Protein AF-A0AA88KLS6-F1 (afdb_monomer_lite)

Sequence (240 aa):
MRQLLFVGAFLHELISGLIKQLLPFHVHVHYVLFSTIIYHKLIIATVGYQMGLSWIQLLVHDWSKFTPSEWRGYFKKTKKLLQAQMNFNSKMMTKEQVNNQDDHQEEEYGFLYHQNRNPHHLEYWISVDTSTGKVKPMKMPLKYVTELIVDWVAANLAYPSGNHSSTPSLMKIMGPTSQEQNPSLLNQTRQMKFLETFSDLIHPETKQNIHEEIVRLSRVFRFELEPTFVNFLENEFIVA

Radius of gyration: 19.33 Å; chains: 1; bounding box: 52×42×52 Å

pLDDT: mean 75.47, std 19.4, range [29.06, 97.69]

Structure (mmCIF, N/CA/C/O backbone):
data_AF-A0AA88KLS6-F1
#
_entry.id   AF-A0AA88KLS6-F1
#
loop_
_atom_site.group_PDB
_atom_site.id
_atom_site.type_symbol
_atom_site.label_atom_id
_atom_site.label_alt_id
_atom_site.label_comp_id
_atom_site.label_asym_id
_atom_site.label_entity_id
_atom_site.label_seq_id
_atom_site.pdbx_PDB_ins_code
_atom_site.Cartn_x
_atom_site.Cartn_y
_atom_site.Cartn_z
_atom_site.occupancy
_atom_site.B_iso_or_equiv
_atom_site.auth_seq_id
_atom_site.auth_comp_id
_atom_site.auth_asym_id
_atom_site.auth_atom_id
_atom_site.pdbx_PDB_model_num
ATOM 1 N N . MET A 1 1 ? 9.919 -19.943 -1.755 1.00 43.84 1 MET A N 1
ATOM 2 C CA . MET A 1 1 ? 10.093 -18.485 -1.962 1.00 43.84 1 MET A CA 1
ATOM 3 C C . MET A 1 1 ? 11.474 -18.119 -2.497 1.00 43.84 1 MET A C 1
ATOM 5 O O . MET A 1 1 ? 11.531 -17.704 -3.642 1.00 43.84 1 MET A O 1
ATOM 9 N N . ARG A 1 2 ? 12.580 -18.326 -1.755 1.00 38.22 2 ARG A N 1
ATOM 10 C CA . ARG A 1 2 ? 13.935 -17.914 -2.199 1.00 38.22 2 ARG A CA 1
ATOM 11 C C . ARG A 1 2 ? 14.341 -18.432 -3.592 1.00 38.22 2 ARG A C 1
ATOM 13 O O . ARG A 1 2 ? 14.885 -17.668 -4.373 1.00 38.22 2 ARG A O 1
ATOM 20 N N . GLN A 1 3 ? 14.017 -19.682 -3.930 1.00 36.22 3 GLN A N 1
ATOM 21 C CA . GLN A 1 3 ? 14.365 -20.266 -5.237 1.00 36.22 3 GLN A CA 1
ATOM 22 C C . GLN A 1 3 ? 13.529 -19.714 -6.412 1.00 36.22 3 GLN A C 1
ATOM 24 O O . GLN A 1 3 ? 14.077 -19.482 -7.483 1.00 36.22 3 GLN A O 1
ATOM 29 N N . LEU A 1 4 ? 12.234 -19.431 -6.212 1.00 42.12 4 LEU A N 1
ATOM 30 C CA . LEU A 1 4 ? 11.372 -18.814 -7.237 1.00 42.12 4 LEU A CA 1
ATOM 31 C C . LEU A 1 4 ? 11.756 -17.353 -7.511 1.00 42.12 4 LEU A C 1
ATOM 33 O O . LEU A 1 4 ? 11.785 -16.931 -8.664 1.00 42.12 4 LEU A O 1
ATOM 37 N N . LEU A 1 5 ? 12.105 -16.605 -6.459 1.00 48.94 5 LEU A N 1
ATOM 38 C CA . LEU A 1 5 ? 12.594 -15.228 -6.575 1.00 48.94 5 LEU A CA 1
ATOM 39 C C . LEU A 1 5 ? 13.933 -15.171 -7.331 1.00 48.94 5 LEU A C 1
ATOM 41 O O . LEU A 1 5 ? 14.139 -14.281 -8.149 1.00 48.94 5 LEU A O 1
ATOM 45 N N . PHE A 1 6 ? 14.811 -16.156 -7.113 1.00 46.59 6 PHE A N 1
ATOM 46 C CA . PHE A 1 6 ? 16.116 -16.242 -7.773 1.00 46.59 6 PHE A CA 1
ATOM 47 C C . PHE A 1 6 ? 16.013 -16.566 -9.274 1.00 46.59 6 PHE A C 1
ATOM 49 O O . PHE A 1 6 ? 16.667 -15.923 -10.091 1.00 46.59 6 PHE A O 1
ATOM 56 N N . VAL A 1 7 ? 15.151 -17.515 -9.660 1.00 50.62 7 VAL A N 1
ATOM 57 C CA . VAL A 1 7 ? 14.914 -17.852 -11.079 1.00 50.62 7 VAL A CA 1
ATOM 58 C C . VAL A 1 7 ? 14.248 -16.690 -11.823 1.00 50.62 7 VAL A C 1
ATOM 60 O O . VAL A 1 7 ? 14.631 -16.383 -12.952 1.00 50.62 7 VAL A O 1
ATOM 63 N N . GLY A 1 8 ? 13.296 -16.004 -11.180 1.00 56.16 8 GLY A N 1
ATOM 64 C CA . GLY A 1 8 ? 12.669 -14.800 -11.731 1.00 56.16 8 GLY A CA 1
ATOM 65 C C . GLY A 1 8 ? 13.664 -13.658 -11.946 1.00 56.16 8 GLY A C 1
ATOM 66 O O . GLY A 1 8 ? 13.624 -13.010 -12.989 1.00 56.16 8 GLY A O 1
ATOM 67 N N . ALA A 1 9 ? 14.598 -13.459 -11.010 1.00 53.03 9 ALA A N 1
ATOM 68 C CA . ALA A 1 9 ? 15.676 -12.486 -11.155 1.00 53.03 9 ALA A CA 1
ATOM 69 C C . ALA A 1 9 ? 16.582 -12.832 -12.348 1.00 53.03 9 ALA A C 1
ATOM 71 O O . ALA A 1 9 ? 16.747 -12.016 -13.246 1.00 53.03 9 ALA A O 1
ATOM 72 N N . PHE A 1 10 ? 17.090 -14.061 -12.439 1.00 51.28 10 PHE A N 1
ATOM 73 C CA . PHE A 1 10 ? 17.971 -14.452 -13.544 1.00 51.28 10 PHE A CA 1
ATOM 74 C C . PHE A 1 10 ? 17.314 -14.286 -14.930 1.00 51.28 10 PHE A C 1
ATOM 76 O O . PHE A 1 10 ? 17.908 -13.708 -15.843 1.00 51.28 10 PHE A O 1
ATOM 83 N N . LEU A 1 11 ? 16.057 -14.722 -15.081 1.00 59.94 11 LEU A N 1
ATOM 84 C CA . LEU A 1 11 ? 15.286 -14.528 -16.315 1.00 59.94 11 LEU A CA 1
ATOM 85 C C . LEU A 1 11 ? 15.056 -13.046 -16.620 1.00 59.94 11 LEU A C 1
ATOM 87 O O . LEU A 1 11 ? 15.220 -12.626 -17.765 1.00 59.94 11 LEU A O 1
ATOM 91 N N . HIS A 1 12 ? 14.713 -12.244 -15.610 1.00 61.09 12 HIS A N 1
ATOM 92 C CA . HIS A 1 12 ? 14.541 -10.808 -15.783 1.00 61.09 12 HIS A CA 1
ATOM 93 C C . HIS A 1 12 ? 15.842 -10.128 -16.231 1.00 61.09 12 HIS A C 1
ATOM 95 O O . HIS A 1 12 ? 15.781 -9.247 -17.084 1.00 61.09 12 HIS A O 1
ATOM 101 N N . GLU A 1 13 ? 17.007 -10.523 -15.709 1.00 61.44 13 GLU A N 1
ATOM 102 C CA . GLU A 1 13 ? 18.305 -9.947 -16.086 1.00 61.44 13 GLU A CA 1
ATOM 103 C C . GLU A 1 13 ? 18.660 -10.258 -17.538 1.00 61.44 13 GLU A C 1
ATOM 105 O O . GLU A 1 13 ? 19.012 -9.357 -18.301 1.00 61.44 13 GLU A O 1
ATOM 110 N N . LEU A 1 14 ? 18.480 -11.518 -17.936 1.00 67.44 14 LEU A N 1
ATOM 111 C CA . LEU A 1 14 ? 18.745 -11.985 -19.290 1.00 67.44 14 LEU A CA 1
ATOM 112 C C . LEU A 1 14 ? 17.814 -11.300 -20.300 1.00 67.44 14 LEU A C 1
ATOM 114 O O . LEU A 1 14 ? 18.276 -10.748 -21.299 1.00 67.44 14 LEU A O 1
ATOM 118 N N . ILE A 1 15 ? 16.510 -11.255 -20.010 1.00 69.31 15 ILE A N 1
ATOM 119 C CA . ILE A 1 15 ? 15.517 -10.592 -20.865 1.00 69.31 15 ILE A CA 1
ATOM 120 C C . ILE A 1 15 ? 15.751 -9.075 -20.886 1.00 69.31 15 ILE A C 1
ATOM 122 O O . ILE A 1 15 ? 15.729 -8.471 -21.952 1.00 69.31 15 ILE A O 1
ATOM 126 N N . SER A 1 16 ? 16.039 -8.445 -19.744 1.00 63.75 16 SER A N 1
ATOM 127 C CA . SER A 1 16 ? 16.342 -7.008 -19.660 1.00 63.75 16 SER A CA 1
ATOM 128 C C . SER A 1 16 ? 17.602 -6.648 -20.449 1.00 63.75 16 SER A C 1
ATOM 130 O O . SER A 1 16 ? 17.611 -5.635 -21.145 1.00 63.75 16 SER A O 1
ATOM 132 N N . GLY A 1 17 ? 18.645 -7.482 -20.392 1.00 65.50 17 GLY A N 1
ATOM 133 C CA . GLY A 1 17 ? 19.871 -7.324 -21.173 1.00 65.50 17 GLY A CA 1
ATOM 134 C C . GLY A 1 17 ? 19.615 -7.396 -22.677 1.00 65.50 17 GLY A C 1
ATOM 135 O O . GLY A 1 17 ? 20.032 -6.498 -23.409 1.00 65.50 17 GLY A O 1
ATOM 136 N N . LEU A 1 18 ? 18.851 -8.398 -23.124 1.00 71.25 18 LEU A N 1
ATOM 137 C CA . LEU A 1 18 ? 18.437 -8.531 -24.524 1.00 71.25 18 LEU A CA 1
ATOM 138 C C . LEU A 1 18 ? 17.575 -7.345 -24.976 1.00 71.25 18 LEU A C 1
ATOM 140 O O . LEU A 1 18 ? 17.840 -6.752 -26.017 1.00 71.25 18 LEU A O 1
ATOM 144 N N . ILE A 1 19 ? 16.587 -6.942 -24.174 1.00 70.75 19 ILE A N 1
ATOM 145 C CA . ILE A 1 19 ? 15.704 -5.806 -24.473 1.00 70.75 19 ILE A CA 1
ATOM 146 C C . ILE A 1 19 ? 16.498 -4.501 -24.567 1.00 70.75 19 ILE A C 1
ATOM 148 O O . ILE A 1 19 ? 16.267 -3.723 -25.486 1.00 70.75 19 ILE A O 1
ATOM 152 N N . LYS A 1 20 ? 17.452 -4.252 -23.663 1.00 65.94 20 LYS A N 1
ATOM 153 C CA . LYS A 1 20 ? 18.294 -3.044 -23.701 1.00 65.94 20 LYS A CA 1
ATOM 154 C C . LYS A 1 20 ? 19.178 -2.971 -24.944 1.00 65.94 20 LYS A C 1
ATOM 156 O O . LYS A 1 20 ? 19.453 -1.872 -25.412 1.00 65.94 20 LYS A O 1
ATOM 161 N N . GLN A 1 21 ? 19.650 -4.114 -25.438 1.00 69.38 21 GLN A N 1
ATOM 162 C CA . GLN A 1 21 ? 20.531 -4.179 -26.606 1.00 69.38 21 GLN A CA 1
ATOM 163 C C . GLN A 1 21 ? 19.761 -4.156 -27.931 1.00 69.38 21 GLN A C 1
ATOM 165 O O . GLN A 1 21 ? 20.284 -3.657 -28.923 1.00 69.38 21 GLN A O 1
ATOM 170 N N . LEU A 1 22 ? 18.538 -4.693 -27.952 1.00 75.25 22 LEU A N 1
ATOM 171 C CA . LEU A 1 22 ? 17.798 -4.959 -29.187 1.00 75.25 22 LEU A CA 1
ATOM 172 C C . LEU A 1 22 ? 16.579 -4.053 -29.396 1.00 75.25 22 LEU A C 1
ATOM 174 O O . LEU A 1 22 ? 16.114 -3.939 -30.528 1.00 75.25 22 LEU A O 1
ATOM 178 N N . LEU A 1 23 ? 16.040 -3.420 -28.346 1.00 80.12 23 LEU A N 1
ATOM 179 C CA . LEU A 1 23 ? 14.797 -2.648 -28.425 1.00 80.12 23 LEU A CA 1
ATOM 180 C C . LEU A 1 23 ? 14.991 -1.162 -28.082 1.00 80.12 23 LEU A C 1
ATOM 182 O O . LEU A 1 23 ? 15.854 -0.802 -27.278 1.00 80.12 23 LEU A O 1
ATOM 186 N N . PRO A 1 24 ? 14.155 -0.270 -28.651 1.00 86.81 24 PRO A N 1
ATOM 187 C CA . PRO A 1 24 ? 14.187 1.150 -28.325 1.00 86.81 24 PRO A CA 1
ATOM 188 C C . PRO A 1 24 ? 13.973 1.424 -26.829 1.00 86.81 24 PRO A C 1
ATOM 190 O O . PRO A 1 24 ? 13.182 0.749 -26.168 1.00 86.81 24 PRO A O 1
ATOM 193 N N . PHE A 1 25 ? 14.580 2.498 -26.313 1.00 83.12 25 PHE A N 1
ATOM 194 C CA . PHE A 1 25 ? 14.503 2.876 -24.893 1.00 83.12 25 PHE A CA 1
ATOM 195 C C . PHE A 1 25 ? 13.068 2.935 -24.340 1.00 83.12 25 PHE A C 1
ATOM 197 O O . PHE A 1 25 ? 12.819 2.474 -23.231 1.00 83.12 25 PHE A O 1
ATOM 204 N N . HIS A 1 26 ? 12.096 3.436 -25.109 1.00 85.69 26 HIS A N 1
ATOM 205 C CA . HIS A 1 26 ? 10.699 3.498 -24.660 1.00 85.69 26 HIS A CA 1
ATOM 206 C C . HIS A 1 26 ? 10.084 2.106 -24.410 1.00 85.69 26 HIS A C 1
ATOM 208 O O . HIS A 1 26 ? 9.304 1.944 -23.474 1.00 85.69 26 HIS A O 1
ATOM 214 N N . VAL A 1 27 ? 10.471 1.085 -25.184 1.00 88.00 27 VAL A N 1
ATOM 215 C CA . VAL A 1 27 ? 10.037 -0.304 -24.966 1.00 88.00 27 VAL A CA 1
ATOM 216 C C . VAL A 1 27 ? 10.660 -0.858 -23.689 1.00 88.00 27 VAL A C 1
ATOM 218 O O . VAL A 1 27 ? 9.986 -1.522 -22.903 1.00 88.00 27 VAL A O 1
ATOM 221 N N . HIS A 1 28 ? 11.924 -0.516 -23.432 1.00 82.75 28 HIS A N 1
ATOM 222 C CA . HIS A 1 28 ? 12.594 -0.886 -22.191 1.00 82.75 28 HIS A CA 1
ATOM 223 C C . HIS A 1 28 ? 11.888 -0.307 -20.951 1.00 82.75 28 HIS A C 1
ATOM 225 O O . HIS A 1 28 ? 11.695 -1.025 -19.972 1.00 82.75 28 HIS A O 1
ATOM 231 N N . VAL A 1 29 ? 11.427 0.949 -21.004 1.00 84.62 29 VAL A N 1
ATOM 232 C CA . VAL A 1 29 ? 10.644 1.569 -19.916 1.00 84.62 29 VAL A CA 1
ATOM 233 C C . VAL A 1 29 ? 9.358 0.778 -19.642 1.00 84.62 29 VAL A C 1
ATOM 235 O O . VAL A 1 29 ? 9.080 0.456 -18.487 1.00 84.62 29 VAL A O 1
ATOM 238 N N . HIS A 1 30 ? 8.594 0.423 -20.684 1.00 88.88 30 HIS A N 1
ATOM 239 C CA . HIS A 1 30 ? 7.379 -0.388 -20.528 1.00 88.88 30 HIS A CA 1
ATOM 240 C C . HIS A 1 30 ? 7.669 -1.759 -19.916 1.00 88.88 30 HIS A C 1
ATOM 242 O O . HIS A 1 30 ? 6.937 -2.197 -19.032 1.00 88.88 30 HIS A O 1
ATOM 248 N N . TYR A 1 31 ? 8.748 -2.414 -20.347 1.00 86.25 31 TYR A N 1
ATOM 249 C CA . TYR A 1 31 ? 9.161 -3.703 -19.802 1.00 86.25 31 TYR A CA 1
ATOM 250 C C . TYR A 1 31 ? 9.516 -3.617 -18.313 1.00 86.25 31 TYR A C 1
ATOM 252 O O . TYR A 1 31 ? 9.060 -4.450 -17.529 1.00 86.25 31 TYR A O 1
ATOM 260 N N . VAL A 1 32 ? 10.297 -2.610 -17.908 1.00 82.56 32 VAL A N 1
ATOM 261 C CA . VAL A 1 32 ? 10.670 -2.409 -16.499 1.00 82.56 32 VAL A CA 1
ATOM 262 C C . VAL A 1 32 ? 9.430 -2.129 -15.652 1.00 82.56 32 VAL A C 1
ATOM 264 O O . VAL A 1 32 ? 9.272 -2.738 -14.594 1.00 82.56 32 VAL A O 1
ATOM 267 N N . LEU A 1 33 ? 8.526 -1.263 -16.120 1.00 86.12 33 LEU A N 1
ATOM 268 C CA . LEU A 1 33 ? 7.273 -0.970 -15.422 1.00 86.12 33 LEU A CA 1
ATOM 269 C C . LEU A 1 33 ? 6.418 -2.234 -15.261 1.00 86.12 33 LEU A C 1
ATOM 271 O O . LEU A 1 33 ? 6.035 -2.579 -14.144 1.00 86.12 33 LEU A O 1
ATOM 275 N N . PHE A 1 34 ? 6.179 -2.957 -16.358 1.00 89.00 34 PHE A N 1
ATOM 276 C CA . PHE A 1 34 ? 5.407 -4.198 -16.356 1.00 89.00 34 PHE A CA 1
ATOM 277 C C . PHE A 1 34 ? 6.000 -5.231 -15.395 1.00 89.00 34 PHE A C 1
ATOM 279 O O . PHE A 1 34 ? 5.306 -5.727 -14.512 1.00 89.00 34 PHE A O 1
ATOM 286 N N . SER A 1 35 ? 7.299 -5.508 -15.523 1.00 84.31 35 SER A N 1
ATOM 287 C CA . SER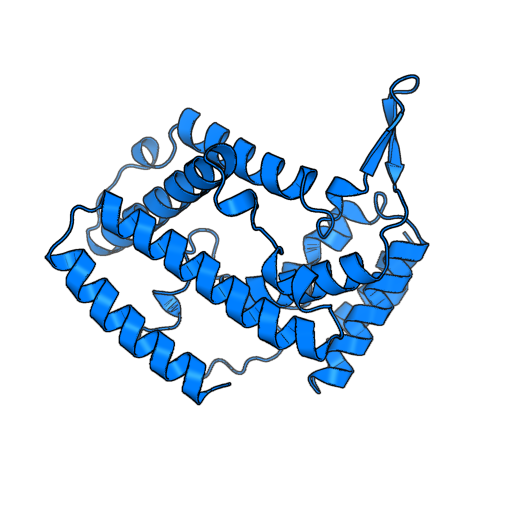 A 1 35 ? 8.002 -6.489 -14.692 1.00 84.31 35 SER A CA 1
ATOM 288 C C . SER A 1 35 ? 7.925 -6.128 -13.212 1.00 84.31 35 SER A C 1
ATOM 290 O O . SER A 1 35 ? 7.763 -7.009 -12.371 1.00 84.31 35 SER A O 1
ATOM 292 N N . THR A 1 36 ? 7.979 -4.834 -12.889 1.00 81.56 36 THR A N 1
ATOM 293 C CA . THR A 1 36 ? 7.885 -4.372 -11.502 1.00 81.56 36 THR A CA 1
ATOM 294 C C . THR A 1 36 ? 6.481 -4.568 -10.933 1.00 81.56 36 THR A C 1
ATOM 296 O O . THR A 1 36 ? 6.341 -5.078 -9.823 1.00 81.56 36 THR A O 1
ATOM 299 N N . ILE A 1 37 ? 5.437 -4.242 -11.704 1.00 87.06 37 ILE A N 1
ATOM 300 C CA . ILE A 1 37 ? 4.040 -4.467 -11.297 1.00 87.06 37 ILE A CA 1
ATOM 301 C C . ILE A 1 37 ? 3.766 -5.966 -11.114 1.00 87.06 37 ILE A C 1
ATOM 303 O O . ILE A 1 37 ? 3.127 -6.362 -10.139 1.00 87.06 37 ILE A O 1
ATOM 307 N N . ILE A 1 38 ? 4.267 -6.816 -12.015 1.00 87.19 38 ILE A N 1
ATOM 308 C CA . ILE A 1 38 ? 4.121 -8.272 -11.895 1.00 87.19 38 ILE A CA 1
ATOM 309 C C . ILE A 1 38 ? 4.854 -8.796 -10.658 1.00 87.19 38 ILE A C 1
ATOM 311 O O . ILE A 1 38 ? 4.284 -9.589 -9.911 1.00 87.19 38 ILE A O 1
ATOM 315 N N . TYR A 1 39 ? 6.077 -8.333 -10.397 1.00 81.44 39 TYR A N 1
ATOM 316 C CA . TYR A 1 39 ? 6.826 -8.721 -9.204 1.00 81.44 39 TYR A CA 1
ATOM 317 C C . TYR A 1 39 ? 6.088 -8.347 -7.909 1.00 81.44 39 TYR A C 1
ATOM 319 O O . TYR A 1 39 ? 5.916 -9.201 -7.040 1.00 81.44 39 TYR A O 1
ATOM 327 N N . HIS A 1 40 ? 5.568 -7.116 -7.822 1.00 84.25 40 HIS A N 1
ATOM 328 C CA . HIS A 1 40 ? 4.705 -6.668 -6.720 1.00 84.25 40 HIS A CA 1
ATOM 329 C C . HIS A 1 40 ? 3.506 -7.604 -6.533 1.00 84.25 40 HIS A C 1
ATOM 331 O O . HIS A 1 40 ? 3.322 -8.167 -5.457 1.00 84.25 40 HIS A O 1
ATOM 337 N N . LYS A 1 41 ? 2.756 -7.879 -7.609 1.00 89.50 41 LYS A N 1
ATOM 338 C CA . LYS A 1 41 ? 1.599 -8.789 -7.583 1.00 89.50 41 LYS A CA 1
ATOM 339 C C . LYS A 1 41 ? 1.943 -10.206 -7.111 1.00 89.50 41 LYS A C 1
ATOM 341 O O . LYS A 1 41 ? 1.134 -10.822 -6.422 1.00 89.50 41 LYS A O 1
ATOM 346 N N . LEU A 1 42 ? 3.120 -10.737 -7.444 1.00 87.81 42 LEU A N 1
ATOM 347 C CA . LEU A 1 42 ? 3.558 -12.057 -6.966 1.00 87.81 42 LEU A CA 1
ATOM 348 C C . LEU A 1 42 ? 3.838 -12.064 -5.456 1.00 87.81 42 LEU A C 1
ATOM 350 O O . LEU A 1 42 ? 3.522 -13.045 -4.773 1.00 87.81 42 LEU A O 1
ATOM 354 N N . ILE A 1 43 ? 4.394 -10.972 -4.921 1.00 83.31 43 ILE A N 1
ATOM 355 C CA . ILE A 1 43 ? 4.591 -10.812 -3.477 1.00 83.31 43 ILE A CA 1
ATOM 356 C C . ILE A 1 43 ? 3.233 -10.695 -2.774 1.00 83.31 43 ILE A C 1
ATOM 358 O O . ILE A 1 43 ? 2.999 -11.441 -1.823 1.00 83.31 43 ILE A O 1
ATOM 362 N N . ILE A 1 44 ? 2.317 -9.863 -3.289 1.00 89.31 44 ILE A N 1
ATOM 363 C CA . ILE A 1 44 ? 0.929 -9.742 -2.802 1.00 89.31 44 ILE A CA 1
ATOM 364 C C . ILE A 1 44 ? 0.253 -11.109 -2.756 1.00 89.31 44 ILE A C 1
ATOM 366 O O . ILE A 1 44 ? -0.294 -11.490 -1.726 1.00 89.31 44 ILE A O 1
ATOM 370 N N . ALA A 1 45 ? 0.326 -11.879 -3.845 1.00 90.06 45 ALA A N 1
ATOM 371 C CA . ALA A 1 45 ? -0.290 -13.198 -3.918 1.00 90.06 45 ALA A CA 1
ATOM 372 C C . ALA A 1 45 ? 0.262 -14.156 -2.852 1.00 90.06 45 ALA A C 1
ATOM 374 O O . ALA A 1 45 ? -0.484 -14.952 -2.290 1.00 90.06 45 ALA A O 1
ATOM 375 N N . THR A 1 46 ? 1.556 -14.061 -2.539 1.00 85.31 46 THR A N 1
ATOM 376 C CA . THR A 1 46 ? 2.199 -14.918 -1.536 1.00 85.31 46 THR A CA 1
ATOM 377 C C . THR A 1 46 ? 1.833 -14.491 -0.116 1.00 85.31 46 THR A C 1
ATOM 379 O O . THR A 1 46 ? 1.308 -15.291 0.658 1.00 85.31 46 THR A O 1
ATOM 382 N N . VAL A 1 47 ? 2.092 -13.225 0.221 1.00 86.06 47 VAL A N 1
ATOM 383 C CA . VAL A 1 47 ? 1.897 -12.684 1.572 1.00 86.06 47 VAL A CA 1
ATOM 384 C C . VAL A 1 47 ? 0.408 -12.610 1.902 1.00 86.06 47 VAL A C 1
ATOM 386 O O . VAL A 1 47 ? -0.024 -13.040 2.968 1.00 86.06 47 VAL A O 1
ATOM 389 N N . GLY A 1 48 ? -0.400 -12.135 0.959 1.00 91.88 48 GLY A N 1
ATOM 390 C CA . GLY A 1 48 ? -1.835 -11.972 1.124 1.00 91.88 48 GLY A CA 1
ATOM 391 C C . GLY A 1 48 ? -2.589 -13.289 1.265 1.00 91.88 48 GLY A C 1
ATOM 392 O O . GLY A 1 48 ? -3.497 -13.372 2.090 1.00 91.88 48 GLY A O 1
ATOM 393 N N . TYR A 1 49 ? -2.177 -14.344 0.554 1.00 93.69 49 TYR A N 1
ATOM 394 C CA . TYR A 1 49 ? -2.756 -15.676 0.749 1.00 93.69 49 TYR A CA 1
ATOM 395 C C . TYR A 1 49 ? -2.477 -16.211 2.160 1.00 93.69 49 TYR A C 1
ATOM 397 O O . TYR A 1 49 ? -3.383 -16.715 2.820 1.00 93.69 49 TYR A O 1
ATOM 405 N N . GLN A 1 50 ? -1.252 -16.034 2.670 1.00 88.50 50 GLN A N 1
ATOM 406 C CA . GLN A 1 50 ? -0.899 -16.403 4.050 1.00 88.50 50 GLN A CA 1
ATOM 407 C C . GLN A 1 50 ? -1.653 -15.565 5.092 1.00 88.50 50 GLN A C 1
ATOM 409 O O . GLN A 1 50 ? -1.954 -16.050 6.180 1.00 88.50 50 GLN A O 1
ATOM 414 N N . MET A 1 51 ? -2.004 -14.328 4.738 1.00 93.06 51 MET A N 1
ATOM 415 C CA . MET A 1 51 ? -2.842 -13.449 5.546 1.00 93.06 51 MET A CA 1
ATOM 416 C C . MET A 1 51 ? -4.349 -13.722 5.384 1.00 93.06 51 MET A C 1
ATOM 418 O O . MET A 1 51 ? -5.136 -13.077 6.070 1.00 93.06 51 MET A O 1
ATOM 422 N N . GLY A 1 52 ? -4.775 -14.694 4.572 1.00 95.56 52 GLY A N 1
ATOM 423 C CA . GLY A 1 52 ? -6.180 -15.110 4.458 1.00 95.56 52 GLY A CA 1
ATOM 424 C C . GLY A 1 52 ? -7.024 -14.305 3.464 1.00 95.56 52 GLY A C 1
ATOM 425 O O . GLY A 1 52 ? -8.252 -14.391 3.495 1.00 95.56 52 GLY A O 1
ATOM 426 N N . LEU A 1 53 ? -6.401 -13.532 2.570 1.00 97.12 53 LEU A N 1
ATOM 427 C CA . LEU A 1 53 ? -7.110 -12.866 1.479 1.00 97.12 53 LEU A CA 1
ATOM 428 C C . LEU A 1 53 ? -7.590 -13.878 0.432 1.00 97.12 53 LEU A C 1
ATOM 430 O O . LEU A 1 53 ? -6.903 -14.847 0.104 1.00 97.12 53 LEU A O 1
ATOM 434 N N . SER A 1 54 ? -8.771 -13.626 -0.137 1.00 97.00 54 SER A N 1
ATOM 435 C CA . SER A 1 54 ? -9.300 -14.464 -1.216 1.00 97.00 54 SER A CA 1
ATOM 436 C C . SER A 1 54 ? -8.440 -14.359 -2.478 1.00 97.00 54 SER A C 1
ATOM 438 O O . SER A 1 54 ? -7.939 -13.285 -2.814 1.00 97.00 54 SER A O 1
ATOM 440 N N . TRP A 1 55 ? -8.328 -15.454 -3.233 1.00 93.62 55 TRP A N 1
ATOM 441 C CA . TRP A 1 55 ? -7.572 -15.469 -4.490 1.00 93.62 55 TRP A CA 1
ATOM 442 C C . TRP A 1 55 ? -8.092 -14.439 -5.508 1.00 93.62 55 TRP A C 1
ATOM 444 O O . TRP A 1 55 ? -7.295 -13.865 -6.245 1.00 93.62 55 TRP A O 1
ATOM 454 N N . ILE A 1 56 ? -9.404 -14.158 -5.513 1.00 94.56 56 ILE A N 1
ATOM 455 C CA . ILE A 1 56 ? -10.008 -13.125 -6.369 1.00 94.56 56 ILE A CA 1
ATOM 456 C C . ILE A 1 56 ? -9.454 -11.755 -5.988 1.00 94.56 56 ILE A C 1
ATOM 458 O O . ILE A 1 56 ? -9.004 -11.027 -6.864 1.00 94.56 56 ILE A O 1
ATOM 462 N N . GLN A 1 57 ? -9.440 -11.420 -4.695 1.00 95.50 57 GLN A N 1
ATOM 463 C CA . GLN A 1 57 ? -8.935 -10.133 -4.210 1.00 95.50 57 GLN A CA 1
ATOM 464 C C . GLN A 1 57 ? -7.452 -9.944 -4.558 1.00 95.50 57 GLN A C 1
ATOM 466 O O . GLN A 1 57 ? -7.074 -8.902 -5.079 1.00 95.50 57 GLN A O 1
ATOM 471 N N . LEU A 1 58 ? -6.634 -10.987 -4.387 1.00 94.44 58 LEU A N 1
ATOM 472 C CA . LEU A 1 58 ? -5.214 -10.970 -4.761 1.00 94.44 58 LEU A CA 1
ATOM 473 C C . LEU A 1 58 ? -4.998 -10.806 -6.272 1.00 94.44 58 LEU A C 1
ATOM 475 O O . LEU A 1 58 ? -4.076 -10.116 -6.706 1.00 94.44 58 LEU A O 1
ATOM 479 N N . LEU A 1 59 ? -5.850 -11.432 -7.087 1.00 92.19 59 LEU A N 1
ATOM 480 C CA . LEU A 1 59 ? -5.773 -11.335 -8.542 1.00 92.19 59 LEU A CA 1
ATOM 481 C C . LEU A 1 59 ? -6.125 -9.923 -9.030 1.00 92.19 59 LEU A C 1
ATOM 483 O O . LEU A 1 59 ? -5.402 -9.364 -9.861 1.00 92.19 59 LEU A O 1
ATOM 487 N N . VAL A 1 60 ? -7.212 -9.345 -8.507 1.00 93.50 60 VAL A N 1
ATOM 488 C CA . VAL A 1 60 ? -7.726 -8.034 -8.941 1.00 93.50 60 VAL A CA 1
ATOM 489 C C . VAL A 1 60 ? -7.028 -6.846 -8.283 1.00 93.50 60 VAL A C 1
ATOM 491 O O . VAL A 1 60 ? -7.179 -5.733 -8.779 1.00 93.50 60 VAL A O 1
ATOM 494 N N . HIS A 1 61 ? -6.251 -7.068 -7.218 1.00 93.00 61 HIS A N 1
ATOM 495 C CA . HIS A 1 61 ? -5.431 -6.046 -6.569 1.00 93.00 61 HIS A CA 1
ATOM 496 C C . HIS A 1 61 ? -4.676 -5.211 -7.614 1.00 93.00 61 HIS A C 1
ATOM 498 O O . HIS A 1 61 ? -3.975 -5.770 -8.463 1.00 93.00 61 HIS A O 1
ATOM 504 N N . ASP A 1 62 ? -4.837 -3.889 -7.583 1.00 91.69 62 ASP A N 1
ATOM 505 C CA . ASP A 1 62 ? -4.155 -2.946 -8.475 1.00 91.69 62 ASP A CA 1
ATOM 506 C C . ASP A 1 62 ? -4.343 -3.167 -9.979 1.00 91.69 62 ASP A C 1
ATOM 508 O O . ASP A 1 62 ? -3.505 -2.762 -10.790 1.00 91.69 62 ASP A O 1
ATOM 512 N N . TRP A 1 63 ? -5.443 -3.785 -10.413 1.00 91.19 63 TRP A N 1
ATOM 513 C CA . TRP A 1 63 ? -5.692 -3.933 -11.852 1.00 91.19 63 TRP A CA 1
ATOM 514 C C . TRP A 1 63 ? -5.819 -2.574 -12.562 1.00 91.19 63 TRP A C 1
ATOM 516 O O . TRP A 1 63 ? -5.496 -2.445 -13.745 1.00 91.19 63 TRP A O 1
ATOM 526 N N . SER A 1 64 ? -6.212 -1.529 -11.833 1.00 90.19 64 SER A N 1
ATOM 527 C CA . SER A 1 64 ? -6.307 -0.173 -12.365 1.00 90.19 64 SER A CA 1
ATOM 528 C C . SER A 1 64 ? -4.959 0.387 -12.856 1.00 90.19 64 SER A C 1
ATOM 530 O O . SER A 1 64 ? -4.961 1.214 -13.771 1.00 90.19 64 SER A O 1
ATOM 532 N N . LYS A 1 65 ? -3.813 -0.147 -12.391 1.00 89.12 65 LYS A N 1
ATOM 533 C CA . LYS A 1 65 ? -2.463 0.222 -12.875 1.00 89.12 65 LYS A CA 1
ATOM 534 C C . LYS A 1 65 ? -2.267 -0.026 -14.371 1.00 89.12 65 LYS A C 1
ATOM 536 O O . LYS A 1 65 ? -1.411 0.600 -14.988 1.00 89.12 65 LYS A O 1
ATOM 541 N N . PHE A 1 66 ? -3.061 -0.921 -14.962 1.00 91.69 66 PHE A N 1
ATOM 542 C CA . PHE A 1 66 ? -3.039 -1.224 -16.395 1.00 91.69 66 PHE A CA 1
ATOM 543 C C . PHE A 1 66 ? -3.979 -0.333 -17.223 1.00 91.69 66 PHE A C 1
ATOM 545 O O . PHE A 1 66 ? -4.035 -0.469 -18.445 1.00 91.69 66 PHE A O 1
ATOM 552 N N . THR A 1 67 ? -4.718 0.582 -16.591 1.00 92.06 67 THR A N 1
ATOM 553 C CA . THR A 1 67 ? -5.520 1.575 -17.315 1.00 92.06 67 THR A CA 1
ATOM 554 C C . THR A 1 67 ? -4.617 2.633 -17.954 1.00 92.06 67 THR A C 1
ATOM 556 O O . THR A 1 67 ? -3.560 2.948 -17.401 1.00 92.06 67 THR A O 1
ATOM 559 N N . PRO A 1 68 ? -5.017 3.248 -19.084 1.00 90.12 68 PRO A N 1
ATOM 560 C CA . PRO A 1 68 ? -4.220 4.300 -19.719 1.00 90.12 68 PRO A CA 1
ATOM 561 C C . PRO A 1 68 ? -3.911 5.481 -18.789 1.00 90.12 68 PRO A C 1
ATOM 563 O O . PRO A 1 68 ? -2.816 6.038 -18.853 1.00 90.12 68 PRO A O 1
ATOM 566 N N . SER A 1 69 ? -4.863 5.834 -17.918 1.00 85.81 69 SER A N 1
ATOM 567 C CA . SER A 1 69 ? -4.760 6.935 -16.956 1.00 85.81 69 SER A CA 1
ATOM 568 C C . SER A 1 69 ? -3.619 6.738 -15.958 1.00 85.81 69 SER A C 1
ATOM 570 O O . SER A 1 69 ? -2.831 7.654 -15.746 1.00 85.81 69 SER A O 1
ATOM 572 N N . GLU A 1 70 ? -3.493 5.540 -15.386 1.00 88.62 70 GLU A N 1
ATOM 573 C CA . GLU A 1 70 ? -2.423 5.236 -14.430 1.00 88.62 70 GLU A CA 1
ATOM 574 C C . GLU A 1 70 ? -1.113 4.872 -15.128 1.00 88.62 70 GLU A C 1
ATOM 576 O O . GLU A 1 70 ? -0.044 5.373 -14.767 1.00 88.62 70 GLU A O 1
ATOM 581 N N . TRP A 1 71 ? -1.186 4.034 -16.166 1.00 91.94 71 TRP A N 1
ATOM 582 C CA . TRP A 1 71 ? -0.011 3.524 -16.867 1.00 91.94 71 TRP A CA 1
ATOM 583 C C . TRP A 1 71 ? 0.862 4.649 -17.415 1.00 91.94 71 TRP A C 1
ATOM 585 O O . TRP A 1 71 ? 2.089 4.577 -17.346 1.00 91.94 71 TRP A O 1
ATOM 595 N N . ARG A 1 72 ? 0.240 5.713 -17.933 1.00 90.38 72 ARG A N 1
ATOM 596 C CA . ARG A 1 72 ? 0.949 6.867 -18.487 1.00 90.38 72 ARG A CA 1
ATOM 597 C C . ARG A 1 72 ? 1.746 7.625 -17.421 1.00 90.38 72 ARG A C 1
ATOM 599 O O . ARG A 1 72 ? 2.925 7.900 -17.650 1.00 90.38 72 ARG A O 1
ATOM 606 N N . GLY A 1 73 ? 1.153 7.878 -16.253 1.00 86.44 73 GLY A N 1
ATOM 607 C CA . GLY A 1 73 ? 1.845 8.497 -15.118 1.00 86.44 73 GLY A CA 1
ATOM 608 C C . GLY A 1 73 ? 3.016 7.640 -14.630 1.00 86.44 73 GLY A C 1
ATOM 609 O O . GLY A 1 73 ? 4.153 8.107 -14.549 1.00 86.44 73 GLY A O 1
ATOM 610 N N . TYR A 1 74 ? 2.791 6.340 -14.411 1.00 86.25 74 TYR A N 1
ATOM 611 C CA . TYR A 1 74 ? 3.860 5.426 -13.994 1.00 86.25 74 TYR A CA 1
ATOM 612 C C . TYR A 1 74 ? 4.964 5.262 -15.045 1.00 86.25 74 TYR A C 1
ATOM 614 O O . TYR A 1 74 ? 6.139 5.123 -14.691 1.00 86.25 74 TYR A O 1
ATOM 622 N N . PHE A 1 75 ? 4.618 5.301 -16.332 1.00 89.31 75 PHE A N 1
ATOM 623 C CA . PHE A 1 75 ? 5.583 5.263 -17.424 1.00 89.31 75 PHE A CA 1
ATOM 624 C C . PHE A 1 75 ? 6.499 6.486 -17.397 1.00 89.31 75 PHE A C 1
ATOM 626 O O . PHE A 1 75 ? 7.716 6.321 -17.478 1.00 89.31 75 PHE A O 1
ATOM 633 N N . LYS A 1 76 ? 5.945 7.696 -17.241 1.00 85.44 76 LYS A N 1
ATOM 634 C CA . LYS A 1 76 ? 6.729 8.937 -17.143 1.00 85.44 76 LYS A CA 1
ATOM 635 C C . LYS A 1 76 ? 7.688 8.907 -15.957 1.00 85.44 76 LYS A C 1
ATOM 637 O O . LYS A 1 76 ? 8.896 9.066 -16.155 1.00 85.44 76 LYS A O 1
ATOM 642 N N . LYS A 1 77 ? 7.182 8.529 -14.779 1.00 82.81 77 LYS A N 1
ATOM 643 C CA . LYS A 1 77 ? 8.001 8.335 -13.576 1.00 82.81 77 LYS A CA 1
ATOM 644 C C . LYS A 1 77 ? 9.129 7.329 -13.812 1.00 82.81 77 LYS A C 1
ATOM 646 O O . LYS A 1 77 ? 10.291 7.600 -13.518 1.00 82.81 77 LYS A O 1
ATOM 651 N N . THR A 1 78 ? 8.812 6.173 -14.394 1.00 82.50 78 THR A N 1
ATOM 652 C CA . THR A 1 78 ? 9.800 5.117 -14.679 1.00 82.50 78 THR A CA 1
ATOM 653 C C . THR A 1 78 ? 10.847 5.577 -15.689 1.00 82.50 78 THR A C 1
ATOM 655 O O . THR A 1 78 ? 12.042 5.361 -15.485 1.00 82.50 78 THR A O 1
ATOM 658 N N . LYS A 1 79 ? 10.424 6.261 -16.757 1.00 84.38 79 LYS A N 1
ATOM 659 C CA . LYS A 1 79 ? 11.305 6.834 -17.780 1.00 84.38 79 LYS A CA 1
ATOM 660 C C . LYS A 1 79 ? 12.296 7.811 -17.156 1.00 84.38 79 LYS A C 1
ATOM 662 O O . LYS A 1 79 ? 13.493 7.690 -17.403 1.00 84.38 79 LYS A O 1
ATOM 667 N N . LYS A 1 80 ? 11.807 8.729 -16.320 1.00 78.69 80 LYS A N 1
ATOM 668 C CA . LYS A 1 80 ? 12.613 9.722 -15.606 1.00 78.69 80 LYS A CA 1
ATOM 669 C C . LYS A 1 80 ? 13.652 9.074 -14.694 1.00 78.69 80 LYS A C 1
ATOM 671 O O . LYS A 1 80 ? 14.816 9.468 -14.718 1.00 78.69 80 LYS A O 1
ATOM 676 N N . LEU A 1 81 ? 13.261 8.048 -13.937 1.00 74.00 81 LEU A N 1
ATOM 677 C CA . LEU A 1 81 ? 14.175 7.308 -13.062 1.00 74.00 81 LEU A CA 1
ATOM 678 C C . LEU A 1 81 ? 15.262 6.567 -13.854 1.00 74.00 81 LEU A C 1
ATOM 680 O O . LEU A 1 81 ? 16.439 6.637 -13.502 1.00 74.00 81 LEU A O 1
ATOM 684 N N . LEU A 1 82 ? 14.891 5.903 -14.952 1.00 75.62 82 LEU A N 1
ATOM 685 C CA . LEU A 1 82 ? 15.848 5.210 -15.818 1.00 75.62 82 LEU A CA 1
ATOM 686 C C . LEU A 1 82 ? 16.813 6.190 -16.497 1.00 75.62 82 LEU A C 1
ATOM 688 O O . LEU A 1 82 ? 18.014 5.932 -16.529 1.00 75.62 82 LEU A O 1
ATOM 692 N N . GLN A 1 83 ? 16.321 7.336 -16.976 1.00 76.31 83 GLN A N 1
ATOM 693 C CA . GLN A 1 83 ? 17.166 8.400 -17.523 1.00 76.31 83 GLN A CA 1
ATOM 694 C C . GLN A 1 83 ? 18.138 8.933 -16.469 1.00 76.31 83 GLN A C 1
ATOM 696 O O . GLN A 1 83 ? 19.335 8.994 -16.728 1.00 76.31 83 GLN A O 1
ATOM 701 N N . ALA A 1 84 ? 17.658 9.246 -15.262 1.00 69.06 84 ALA A N 1
ATOM 702 C CA . ALA A 1 84 ? 18.510 9.702 -14.168 1.00 69.06 84 ALA A CA 1
ATOM 703 C C . ALA A 1 84 ? 19.631 8.697 -13.851 1.00 69.06 84 ALA A C 1
ATOM 705 O O . ALA A 1 84 ? 20.776 9.103 -13.665 1.00 69.06 84 ALA A O 1
ATOM 706 N N . GLN A 1 85 ? 19.338 7.393 -13.866 1.00 67.00 85 GLN A N 1
ATOM 707 C CA . GLN A 1 85 ? 20.341 6.348 -13.657 1.00 67.00 85 GLN A CA 1
ATOM 708 C C . GLN A 1 85 ? 21.362 6.261 -14.804 1.00 67.00 85 GLN A C 1
ATOM 710 O O . GLN A 1 85 ? 22.560 6.136 -14.552 1.00 67.00 85 GLN A O 1
ATOM 715 N N . MET A 1 86 ? 20.914 6.348 -16.061 1.00 66.94 86 MET A N 1
ATOM 716 C CA . MET A 1 86 ? 21.813 6.384 -17.223 1.00 66.94 86 MET A CA 1
ATOM 717 C C . MET A 1 86 ? 22.723 7.621 -17.186 1.00 66.94 86 MET A C 1
ATOM 719 O O . MET A 1 86 ? 23.909 7.514 -17.487 1.00 66.94 86 MET A O 1
ATOM 723 N N . ASN A 1 87 ? 22.193 8.761 -16.737 1.00 62.22 87 ASN A N 1
ATOM 724 C CA . ASN A 1 87 ? 22.926 10.022 -16.625 1.00 62.22 87 ASN A CA 1
ATOM 725 C C . ASN A 1 87 ? 23.897 10.057 -15.446 1.00 62.22 87 ASN A C 1
ATOM 727 O O . ASN A 1 87 ? 24.966 10.658 -15.545 1.00 62.22 87 ASN A O 1
ATOM 731 N N . PHE A 1 88 ? 23.560 9.393 -14.336 1.00 55.28 88 PHE A N 1
ATOM 732 C CA . PHE A 1 88 ? 24.489 9.198 -13.222 1.00 55.28 88 PHE A CA 1
ATOM 733 C C . PHE A 1 88 ? 25.731 8.420 -13.681 1.00 55.28 88 PHE A C 1
ATOM 735 O O . PHE A 1 88 ? 26.846 8.742 -13.279 1.00 55.28 88 PHE A O 1
ATOM 742 N N . ASN A 1 89 ? 25.549 7.473 -14.607 1.00 52.47 89 ASN A N 1
ATOM 743 C CA . ASN A 1 89 ? 26.641 6.735 -15.240 1.00 52.47 89 ASN A CA 1
ATOM 744 C C . ASN A 1 89 ? 27.383 7.533 -16.338 1.00 52.47 89 ASN A C 1
ATOM 746 O O . ASN A 1 89 ? 28.495 7.149 -16.690 1.00 52.47 89 ASN A O 1
ATOM 750 N N . SER A 1 90 ? 26.818 8.627 -16.874 1.00 47.06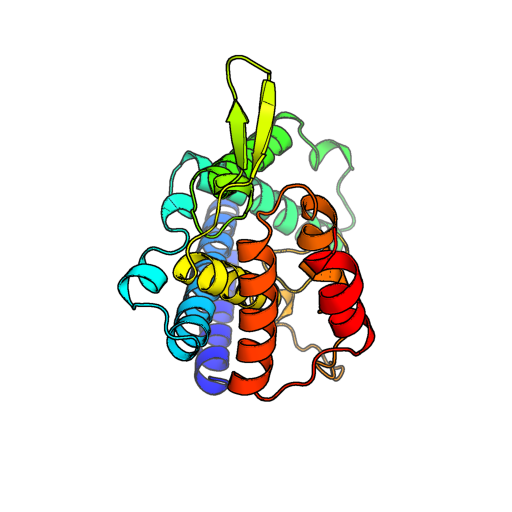 90 SER A N 1
ATOM 751 C CA . SER A 1 90 ? 27.396 9.406 -17.993 1.00 47.06 90 SER A CA 1
ATOM 752 C C . SER A 1 90 ? 27.800 10.855 -17.661 1.00 47.06 90 SER A C 1
ATOM 754 O O . SER A 1 90 ? 28.296 11.569 -18.529 1.00 47.06 90 SER A O 1
ATOM 756 N N . LYS A 1 91 ? 27.650 11.305 -16.407 1.00 49.69 91 LYS A N 1
ATOM 757 C CA . LYS A 1 91 ? 28.028 12.647 -15.915 1.00 49.69 91 LYS A CA 1
ATOM 758 C C . LYS A 1 91 ? 27.458 13.824 -16.731 1.00 49.69 91 LYS A C 1
ATOM 760 O O . LYS A 1 91 ? 28.069 14.890 -16.746 1.00 49.69 91 LYS A O 1
ATOM 765 N N . MET A 1 92 ? 26.288 13.686 -17.363 1.00 47.41 92 MET A N 1
ATOM 766 C CA . MET A 1 92 ? 25.581 14.814 -17.989 1.00 47.41 92 MET A CA 1
ATOM 767 C C . MET A 1 92 ? 24.055 14.661 -17.970 1.00 47.41 92 MET A C 1
ATOM 769 O O . MET A 1 92 ? 23.504 13.781 -18.617 1.00 47.41 92 MET A O 1
ATOM 773 N N . MET A 1 93 ? 23.377 15.576 -17.270 1.00 46.16 93 MET A N 1
ATOM 774 C CA . MET A 1 93 ? 22.108 16.197 -17.687 1.00 46.16 93 MET A CA 1
ATOM 775 C C . MET A 1 93 ? 21.820 17.413 -16.790 1.00 46.16 93 MET A C 1
ATOM 777 O O . MET A 1 93 ? 22.145 17.405 -15.600 1.00 46.16 93 MET A O 1
ATOM 781 N N . THR A 1 94 ? 21.233 18.473 -17.348 1.00 48.66 94 THR A N 1
ATOM 782 C CA . THR A 1 94 ? 20.809 19.657 -16.584 1.00 48.66 94 THR A CA 1
ATOM 783 C C . THR A 1 94 ? 19.504 19.359 -15.832 1.00 48.66 94 THR A C 1
ATOM 785 O O . THR A 1 94 ? 18.649 18.614 -16.314 1.00 48.66 94 THR A O 1
ATOM 788 N N . LYS A 1 95 ? 19.329 19.936 -14.631 1.00 49.03 95 LYS A N 1
ATOM 789 C CA . LYS A 1 95 ? 18.138 19.745 -13.765 1.00 49.03 95 LYS A CA 1
ATOM 790 C C . LYS A 1 95 ? 16.802 20.060 -14.460 1.00 49.03 95 LYS A C 1
ATOM 792 O O . LYS A 1 95 ? 15.763 19.555 -14.047 1.00 49.03 95 LYS A O 1
ATOM 797 N N . GLU A 1 96 ? 16.843 20.882 -15.499 1.00 47.25 96 GLU A N 1
ATOM 798 C CA . GLU A 1 96 ? 15.690 21.415 -16.224 1.00 47.25 96 GLU A CA 1
ATOM 799 C C . GLU A 1 96 ? 15.032 20.378 -17.153 1.00 47.25 96 GLU A C 1
ATOM 801 O O . GLU A 1 96 ? 13.814 20.331 -17.263 1.00 47.25 96 GLU A O 1
ATOM 806 N N . GLN A 1 97 ? 15.807 19.448 -17.724 1.00 50.19 97 GLN A N 1
ATOM 807 C CA . GLN A 1 97 ? 15.286 18.380 -18.595 1.00 50.19 97 GLN A CA 1
ATOM 808 C C . GLN A 1 97 ? 14.621 17.219 -17.827 1.00 50.19 97 GLN A C 1
ATOM 810 O O . GLN A 1 97 ? 13.948 16.384 -18.424 1.00 50.19 97 GLN A O 1
ATOM 815 N N . VAL A 1 98 ? 14.813 17.150 -16.505 1.00 52.72 98 VAL A N 1
ATOM 816 C CA . VAL A 1 98 ? 14.304 16.081 -15.618 1.00 52.72 98 VAL A CA 1
ATOM 817 C C . VAL A 1 98 ? 12.957 16.455 -14.977 1.00 52.72 98 VAL A C 1
ATOM 819 O O . VAL A 1 98 ? 12.248 15.592 -14.459 1.00 52.72 98 VAL A O 1
ATOM 822 N N . ASN A 1 99 ? 12.583 17.736 -15.004 1.00 54.75 99 ASN A N 1
ATOM 823 C CA . ASN A 1 99 ? 11.407 18.276 -14.323 1.00 54.75 99 ASN A CA 1
ATOM 824 C C . ASN A 1 99 ? 10.541 19.094 -15.293 1.00 54.75 99 ASN A C 1
ATOM 826 O O . ASN A 1 99 ? 10.424 20.306 -15.146 1.00 54.75 99 ASN A O 1
ATOM 830 N N . ASN A 1 100 ? 9.909 18.430 -16.262 1.00 65.06 100 ASN A N 1
ATOM 831 C CA . ASN A 1 100 ? 8.821 19.050 -17.014 1.00 65.06 100 ASN A CA 1
ATOM 832 C C . ASN A 1 100 ? 7.553 19.088 -16.137 1.00 65.06 100 ASN A C 1
ATOM 834 O O . ASN A 1 100 ? 7.178 18.067 -15.559 1.00 65.06 100 ASN A O 1
ATOM 838 N N . GLN A 1 101 ? 6.909 20.251 -16.008 1.00 66.81 101 GLN A N 1
ATOM 839 C CA . GLN A 1 101 ? 5.697 20.426 -15.194 1.00 66.81 101 GLN A CA 1
ATOM 840 C C . GLN A 1 101 ? 4.551 19.515 -15.660 1.00 66.81 101 GLN A C 1
ATOM 842 O O . GLN A 1 101 ? 3.877 18.921 -14.821 1.00 66.81 101 GLN A O 1
ATOM 847 N N . ASP A 1 102 ? 4.404 19.315 -16.971 1.00 69.88 102 ASP A N 1
ATOM 848 C CA . ASP A 1 102 ? 3.383 18.426 -17.545 1.00 69.88 102 ASP A CA 1
ATOM 849 C C . ASP A 1 102 ? 3.620 16.949 -17.186 1.00 69.88 102 ASP A C 1
ATOM 851 O O . ASP A 1 102 ? 2.689 16.146 -17.099 1.00 69.88 102 ASP A O 1
ATOM 855 N N . ASP A 1 103 ? 4.881 16.557 -16.978 1.00 74.38 103 ASP A N 1
ATOM 856 C CA . ASP A 1 103 ? 5.211 15.196 -16.560 1.00 74.38 103 ASP A CA 1
ATOM 857 C C . ASP A 1 103 ? 4.843 14.972 -15.094 1.00 74.38 103 ASP A C 1
ATOM 859 O O . ASP A 1 103 ? 4.232 13.955 -14.777 1.00 74.38 103 ASP A O 1
ATOM 863 N N . HIS A 1 104 ? 5.110 15.953 -14.227 1.00 75.25 104 HIS A N 1
ATOM 864 C CA . HIS A 1 104 ? 4.707 15.900 -12.817 1.00 75.25 104 HIS A CA 1
ATOM 865 C C . HIS A 1 104 ? 3.189 15.837 -12.643 1.00 75.25 104 HIS A C 1
ATOM 867 O O . HIS A 1 104 ? 2.712 15.039 -11.842 1.00 75.25 104 HIS A O 1
ATOM 873 N N . GLN A 1 105 ? 2.426 16.614 -13.416 1.00 82.12 105 GLN A N 1
ATOM 874 C CA . GLN A 1 105 ? 0.961 16.592 -13.346 1.00 82.12 105 GLN A CA 1
ATOM 875 C C . GLN A 1 105 ? 0.373 15.236 -13.745 1.00 82.12 105 GLN A C 1
ATOM 877 O O . GLN A 1 105 ? -0.554 14.749 -13.103 1.00 82.12 105 GLN A O 1
ATOM 882 N N . GLU A 1 106 ? 0.899 14.601 -14.793 1.00 81.81 106 GLU A N 1
ATOM 883 C CA . GLU A 1 106 ? 0.430 13.274 -15.200 1.00 81.81 106 GLU A CA 1
ATOM 884 C C . GLU A 1 106 ? 0.860 12.170 -14.216 1.00 81.81 106 GLU A C 1
ATOM 886 O O . GLU A 1 106 ? 0.105 11.222 -13.990 1.00 81.81 106 GLU A O 1
ATOM 891 N N . GLU A 1 107 ? 2.052 12.284 -13.619 1.00 80.56 107 GLU A N 1
ATOM 892 C CA . GLU A 1 107 ? 2.507 11.399 -12.539 1.00 80.56 107 GLU A CA 1
ATOM 893 C C . GLU A 1 107 ? 1.583 11.495 -11.316 1.00 80.56 107 GLU A C 1
ATOM 895 O O . GLU A 1 107 ? 1.128 10.470 -10.801 1.00 80.56 107 GLU A O 1
ATOM 900 N N . GLU A 1 108 ? 1.273 12.717 -10.884 1.00 81.75 108 GLU A N 1
ATOM 901 C CA . GLU A 1 108 ? 0.375 12.997 -9.764 1.00 81.75 108 GLU A CA 1
ATOM 902 C C . GLU A 1 108 ? -1.054 12.540 -10.063 1.00 81.75 108 GLU A C 1
ATOM 904 O O . GLU A 1 108 ? -1.661 11.850 -9.248 1.00 81.75 108 GLU A O 1
ATOM 909 N N . TYR A 1 109 ? -1.573 12.832 -11.259 1.00 85.06 109 TYR A N 1
ATOM 910 C CA . TYR A 1 109 ? -2.896 12.381 -11.678 1.00 85.06 109 TYR A CA 1
ATOM 911 C C . TYR A 1 109 ? -3.018 10.856 -11.631 1.00 85.06 109 TYR A C 1
ATOM 913 O O . TYR A 1 109 ? -3.989 10.343 -11.082 1.00 85.06 109 TYR A O 1
ATOM 921 N N . GLY A 1 110 ? -2.037 10.123 -12.172 1.00 83.19 110 GLY A N 1
ATOM 922 C CA . GLY A 1 110 ? -2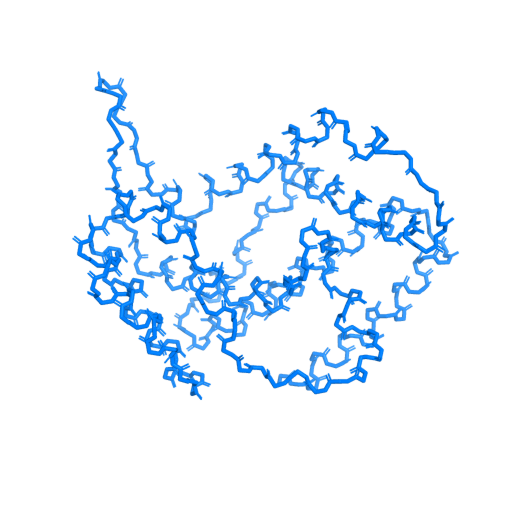.036 8.660 -12.129 1.00 83.19 110 GLY A CA 1
ATOM 923 C C . GLY A 1 110 ? -1.999 8.123 -10.695 1.00 83.19 110 GLY A C 1
ATOM 924 O O . GLY A 1 110 ? -2.754 7.215 -10.356 1.00 83.19 110 GLY A O 1
ATOM 925 N N . PHE A 1 111 ? -1.177 8.723 -9.832 1.00 83.50 111 PHE A N 1
ATOM 926 C CA . PHE A 1 111 ? -1.084 8.350 -8.421 1.00 83.50 111 PHE A CA 1
ATOM 927 C C . PHE A 1 111 ? -2.387 8.619 -7.651 1.00 83.50 111 PHE A C 1
ATOM 929 O O . PHE A 1 111 ? -2.900 7.730 -6.976 1.00 83.50 111 PHE A O 1
ATOM 936 N N . LEU A 1 112 ? -2.982 9.801 -7.808 1.00 84.88 112 LEU A N 1
ATOM 937 C CA . LEU A 1 112 ? -4.255 10.141 -7.168 1.00 84.88 112 LEU A CA 1
ATOM 938 C C . LEU A 1 112 ? -5.413 9.306 -7.724 1.00 84.88 112 LEU A C 1
ATOM 940 O O . LEU A 1 112 ? -6.310 8.919 -6.978 1.00 84.88 112 LEU A O 1
ATOM 944 N N . TYR A 1 113 ? -5.410 9.005 -9.025 1.00 86.44 113 TYR A N 1
ATOM 945 C CA . TYR A 1 113 ? -6.397 8.116 -9.640 1.00 86.44 113 TYR A CA 1
ATOM 946 C C . TYR A 1 113 ? -6.351 6.729 -8.991 1.00 86.44 113 TYR A C 1
ATOM 948 O O . TYR A 1 113 ? -7.404 6.164 -8.691 1.00 86.44 113 TYR A O 1
ATOM 956 N N . HIS A 1 114 ? -5.141 6.219 -8.752 1.00 88.50 114 HIS A N 1
ATOM 957 C CA . HIS A 1 114 ? -4.893 4.938 -8.111 1.00 88.50 114 HIS A CA 1
ATOM 958 C C . HIS A 1 114 ? -5.435 4.893 -6.677 1.00 88.50 114 HIS A C 1
ATOM 960 O O . HIS A 1 114 ? -6.278 4.051 -6.363 1.00 88.50 114 HIS A O 1
ATOM 966 N N . GLN A 1 115 ? -5.007 5.823 -5.820 1.00 85.94 115 GLN A N 1
ATOM 967 C CA . GLN A 1 115 ? -5.388 5.822 -4.404 1.00 85.94 115 GLN A CA 1
ATOM 968 C C . GLN A 1 115 ? -6.898 6.019 -4.208 1.00 85.94 115 GLN A C 1
ATOM 970 O O . GLN A 1 115 ? -7.523 5.336 -3.403 1.00 85.94 115 GLN A O 1
ATOM 975 N N . ASN A 1 116 ? -7.518 6.893 -5.004 1.00 85.88 116 ASN A N 1
ATOM 976 C CA . ASN A 1 116 ? -8.933 7.235 -4.845 1.00 85.88 116 ASN A CA 1
ATOM 977 C C . ASN A 1 116 ? -9.908 6.198 -5.431 1.00 85.88 116 ASN A C 1
ATOM 979 O O . ASN A 1 116 ? -11.118 6.338 -5.261 1.00 85.88 116 ASN A O 1
ATOM 983 N N . ARG A 1 117 ? -9.430 5.174 -6.153 1.00 88.69 117 ARG A N 1
ATOM 984 C CA . ARG A 1 117 ? -10.290 4.124 -6.739 1.00 88.69 117 ARG A CA 1
ATOM 985 C C . ARG A 1 117 ? -10.026 2.722 -6.218 1.00 88.69 117 ARG A C 1
ATOM 987 O O . ARG A 1 117 ? -10.837 1.833 -6.479 1.00 88.69 117 ARG A O 1
ATOM 994 N N . ASN A 1 118 ? -8.933 2.517 -5.495 1.00 93.25 118 ASN A N 1
ATOM 995 C CA . ASN A 1 118 ? -8.581 1.209 -4.970 1.00 93.25 118 ASN A CA 1
ATOM 996 C C . ASN A 1 118 ? -8.925 1.129 -3.475 1.00 93.25 118 ASN A C 1
ATOM 998 O O . ASN A 1 118 ? -8.343 1.851 -2.671 1.00 93.25 118 ASN A O 1
ATOM 1002 N N . PRO A 1 119 ? -9.842 0.232 -3.071 1.00 94.50 119 PRO A N 1
ATOM 1003 C CA . PRO A 1 119 ? -10.394 0.207 -1.717 1.00 94.50 119 PRO A CA 1
ATOM 1004 C C . PRO A 1 119 ? -9.411 -0.249 -0.634 1.00 94.50 119 PRO A C 1
ATOM 1006 O O . PRO A 1 119 ? -9.775 -0.209 0.535 1.00 94.50 119 PRO A O 1
ATOM 1009 N N . HIS A 1 120 ? -8.202 -0.702 -0.971 1.00 93.94 120 HIS A N 1
ATOM 1010 C CA . HIS A 1 120 ? -7.160 -0.955 0.028 1.00 93.94 120 HIS A CA 1
ATOM 1011 C C . HIS A 1 120 ? -6.349 0.297 0.384 1.00 93.94 120 HIS A C 1
ATOM 1013 O O . HIS A 1 120 ? -5.583 0.241 1.334 1.00 93.94 120 HIS A O 1
ATOM 1019 N N . HIS A 1 121 ? -6.521 1.424 -0.314 1.00 92.75 121 HIS A N 1
ATOM 1020 C CA . HIS A 1 121 ? -5.949 2.709 0.103 1.00 92.75 121 HIS A CA 1
ATOM 1021 C C . HIS A 1 121 ? -6.861 3.387 1.124 1.00 92.75 121 HIS A C 1
ATOM 1023 O O . HIS A 1 121 ? -8.088 3.279 1.044 1.00 92.75 121 HIS A O 1
ATOM 1029 N N . LEU A 1 122 ? -6.276 4.093 2.091 1.00 90.75 122 LEU A N 1
ATOM 1030 C CA . LEU A 1 122 ? -7.041 4.784 3.134 1.00 90.75 122 LEU A CA 1
ATOM 1031 C C . LEU A 1 122 ? -7.834 5.960 2.563 1.00 90.75 122 LEU A C 1
ATOM 1033 O O . LEU A 1 122 ? -8.960 6.202 2.990 1.00 90.75 122 LEU A O 1
ATOM 1037 N N . GLU A 1 123 ? -7.277 6.630 1.556 1.00 89.88 123 GLU A N 1
ATOM 1038 C CA . GLU A 1 123 ? -7.864 7.770 0.857 1.00 89.88 123 GLU A CA 1
ATOM 1039 C C . GLU A 1 123 ? -9.236 7.435 0.253 1.00 89.88 123 GLU A C 1
ATOM 1041 O O . GLU A 1 123 ? -10.136 8.272 0.273 1.00 89.88 123 GLU A O 1
ATOM 1046 N N . TYR A 1 124 ? -9.445 6.187 -0.185 1.00 92.12 124 TYR A N 1
ATOM 1047 C CA . TYR A 1 124 ? -10.740 5.704 -0.678 1.00 92.12 124 TYR A CA 1
ATOM 1048 C C . TYR A 1 124 ? -11.856 5.796 0.381 1.00 92.12 124 TYR A C 1
ATOM 1050 O O . TYR A 1 124 ? -13.032 5.950 0.050 1.00 92.12 124 TYR A O 1
ATOM 1058 N N . TRP A 1 125 ? -11.502 5.698 1.665 1.00 93.75 125 TRP A N 1
ATOM 1059 C CA . TRP A 1 125 ? -12.441 5.686 2.791 1.00 93.75 125 TRP A CA 1
ATOM 1060 C C . TRP A 1 125 ? -12.576 7.051 3.469 1.00 93.75 125 TRP A C 1
ATOM 1062 O O . TRP A 1 125 ? -13.086 7.141 4.586 1.00 93.75 125 TRP A O 1
ATOM 1072 N N . ILE A 1 126 ? -12.162 8.125 2.799 1.00 90.38 126 ILE A N 1
ATOM 1073 C CA . ILE A 1 126 ? -12.354 9.497 3.260 1.00 90.38 126 ILE A CA 1
ATOM 1074 C C . ILE A 1 126 ? -13.514 10.114 2.473 1.00 90.38 126 ILE A C 1
ATOM 1076 O O . ILE A 1 126 ? -13.455 10.266 1.257 1.00 90.38 126 ILE A O 1
ATOM 1080 N N . SER A 1 127 ? -14.589 10.482 3.172 1.00 88.50 127 SER A N 1
ATOM 1081 C CA . SER A 1 127 ? -15.740 11.162 2.566 1.00 88.50 127 SER A CA 1
ATOM 1082 C C . SER A 1 127 ? -15.706 12.660 2.847 1.00 88.50 127 SER A C 1
ATOM 1084 O O . SER A 1 127 ? -15.252 13.083 3.908 1.00 88.50 127 SER A O 1
ATOM 1086 N N . VAL A 1 128 ? -16.216 13.466 1.917 1.00 86.06 128 VAL A N 1
ATOM 1087 C CA . VAL A 1 128 ? -16.436 14.902 2.125 1.00 86.06 128 VAL A CA 1
ATOM 1088 C C . VAL A 1 128 ? -17.933 15.158 2.076 1.00 86.06 128 VAL A C 1
ATOM 1090 O O . VAL A 1 128 ? -18.594 14.843 1.087 1.00 86.06 128 VAL A O 1
ATOM 1093 N N . ASP A 1 129 ? -18.475 15.723 3.148 1.00 84.12 129 ASP A N 1
ATOM 1094 C CA . ASP A 1 129 ? -19.848 16.208 3.166 1.00 84.12 129 ASP A CA 1
ATOM 1095 C C . ASP A 1 129 ? -19.961 17.406 2.215 1.00 84.12 129 ASP A C 1
ATOM 1097 O O . ASP A 1 129 ? -19.382 18.465 2.450 1.00 84.12 129 ASP A O 1
ATOM 1101 N N . THR A 1 130 ? -20.723 17.246 1.136 1.00 84.31 130 THR A N 1
ATOM 1102 C CA . THR A 1 130 ? -20.882 18.267 0.093 1.00 84.31 130 THR A CA 1
ATOM 1103 C C . THR A 1 130 ? -21.634 19.511 0.565 1.00 84.31 130 THR A C 1
ATOM 1105 O O . THR A 1 130 ? -21.576 20.539 -0.102 1.00 84.31 130 THR A O 1
ATOM 1108 N N . SER A 1 131 ? -22.353 19.434 1.687 1.00 84.19 131 SER A N 1
ATOM 1109 C CA . SER A 1 131 ? -23.104 20.554 2.259 1.00 84.19 131 SER A CA 1
ATOM 1110 C C . SER A 1 131 ? -22.284 21.375 3.255 1.00 84.19 131 SER A C 1
ATOM 1112 O O . SER A 1 131 ? -22.434 22.593 3.314 1.00 84.19 131 SER A O 1
ATOM 1114 N N . THR A 1 132 ? -21.400 20.725 4.018 1.00 87.12 132 THR A N 1
ATOM 1115 C CA . THR A 1 132 ? -20.601 21.383 5.065 1.00 87.12 132 THR A CA 1
ATOM 1116 C C . THR A 1 132 ? -19.119 21.520 4.718 1.00 87.12 132 THR A C 1
ATOM 1118 O O . THR A 1 132 ? -18.393 22.213 5.428 1.00 87.12 132 THR A O 1
ATOM 1121 N N . GLY A 1 133 ? -18.651 20.851 3.660 1.00 85.31 133 GLY A N 1
ATOM 1122 C CA . GLY A 1 133 ? -17.235 20.739 3.301 1.00 85.31 133 GLY A CA 1
ATOM 1123 C C . GLY A 1 133 ? -16.411 19.919 4.298 1.00 85.31 133 GLY A C 1
ATOM 1124 O O . GLY A 1 133 ? -15.188 19.868 4.184 1.00 85.31 133 GLY A O 1
ATOM 1125 N N . LYS A 1 134 ? -17.050 19.297 5.298 1.00 86.69 134 LYS A N 1
ATOM 1126 C CA . LYS A 1 134 ? -16.353 18.566 6.356 1.00 86.69 134 LYS A CA 1
ATOM 1127 C C . LYS A 1 134 ? -15.894 17.205 5.863 1.00 86.69 134 LYS A C 1
ATOM 1129 O O . LYS A 1 134 ? -16.662 16.452 5.266 1.00 86.69 134 LYS A O 1
ATOM 1134 N N . VAL A 1 135 ? -14.649 16.879 6.186 1.00 87.44 135 VAL A N 1
ATOM 1135 C CA . VAL A 1 135 ? -14.073 15.557 5.958 1.00 87.44 135 VAL A CA 1
ATOM 1136 C C . VAL A 1 135 ? -14.560 14.607 7.048 1.00 87.44 135 VAL A C 1
ATOM 1138 O O . VAL A 1 135 ? -14.533 14.943 8.232 1.00 87.44 135 VAL A O 1
ATOM 1141 N N . LYS A 1 136 ? -15.020 13.422 6.652 1.00 88.31 136 LYS A N 1
ATOM 1142 C CA . LYS A 1 136 ? -15.478 12.372 7.555 1.00 88.31 136 LYS A CA 1
ATOM 1143 C C . LYS A 1 136 ? -14.821 11.038 7.186 1.00 88.31 136 LYS A C 1
ATOM 1145 O O . LYS A 1 136 ? -15.064 10.540 6.079 1.00 88.31 136 LYS A O 1
ATOM 1150 N N . PRO A 1 137 ? -14.059 10.426 8.108 1.00 91.00 137 PRO A N 1
ATOM 1151 C CA . PRO A 1 137 ? -13.496 9.106 7.889 1.00 91.00 137 PRO A CA 1
ATOM 1152 C C . PRO A 1 137 ? -14.591 8.037 7.910 1.00 91.00 137 PRO A C 1
ATOM 1154 O O . PRO A 1 137 ? -15.483 8.037 8.764 1.00 91.00 137 PRO A O 1
ATOM 1157 N N . MET A 1 138 ? -14.519 7.101 6.971 1.00 93.81 138 MET A N 1
ATOM 1158 C CA . MET A 1 138 ? -15.399 5.943 6.894 1.00 93.81 138 MET A CA 1
ATOM 1159 C C . MET A 1 138 ? -14.691 4.696 7.419 1.00 93.81 138 MET A C 1
ATOM 1161 O O . MET A 1 138 ? -13.473 4.540 7.317 1.00 93.81 138 MET A O 1
ATOM 1165 N N . LYS A 1 139 ? -15.474 3.776 7.983 1.00 95.56 139 LYS A N 1
ATOM 1166 C CA . LYS A 1 139 ? -14.969 2.472 8.403 1.00 95.56 139 LYS A CA 1
ATOM 1167 C C . LYS A 1 139 ? -14.512 1.673 7.182 1.00 95.56 139 LYS A C 1
ATOM 1169 O O . LYS A 1 139 ? -15.311 1.394 6.289 1.00 95.56 139 LYS A O 1
ATOM 1174 N N . MET A 1 140 ? -13.255 1.247 7.201 1.00 96.56 140 MET A N 1
ATOM 1175 C CA . MET A 1 140 ? -12.661 0.374 6.199 1.00 96.56 140 MET A CA 1
ATOM 1176 C C . MET A 1 140 ? -12.974 -1.088 6.559 1.00 96.56 140 MET A C 1
ATOM 1178 O O . MET A 1 140 ? -12.717 -1.511 7.690 1.00 96.56 140 MET A O 1
ATOM 1182 N N . PRO A 1 141 ? -13.532 -1.893 5.640 1.00 97.69 141 PRO A N 1
ATOM 1183 C CA . PRO A 1 141 ? -13.733 -3.320 5.859 1.00 97.69 141 PRO A CA 1
ATOM 1184 C C . PRO A 1 141 ? -12.414 -4.056 6.120 1.00 97.69 141 PRO A C 1
ATOM 1186 O O . PRO A 1 141 ? -11.431 -3.824 5.416 1.00 97.69 141 PRO A O 1
ATOM 1189 N N . LEU A 1 142 ? -12.422 -5.019 7.051 1.00 97.62 142 LEU A N 1
ATOM 1190 C CA . LEU A 1 142 ? -11.220 -5.752 7.477 1.00 97.62 142 LEU A CA 1
ATOM 1191 C C . LEU A 1 142 ? -10.434 -6.358 6.306 1.00 97.62 142 LEU A C 1
ATOM 1193 O O . LEU A 1 142 ? -9.221 -6.227 6.258 1.00 97.62 142 LEU A O 1
ATOM 1197 N N . LYS A 1 143 ? -11.115 -6.934 5.305 1.00 97.31 143 LYS A N 1
ATOM 1198 C CA . LYS A 1 143 ? -10.448 -7.503 4.120 1.00 97.31 143 LYS A CA 1
ATOM 1199 C C . LYS A 1 143 ? -9.564 -6.495 3.371 1.00 97.31 143 LYS A C 1
ATOM 1201 O O . LYS A 1 143 ? -8.573 -6.903 2.779 1.00 97.31 143 LYS A O 1
ATOM 1206 N N . TYR A 1 144 ? -9.920 -5.210 3.371 1.00 97.56 144 TYR A N 1
ATOM 1207 C CA . TYR A 1 144 ? -9.131 -4.168 2.717 1.00 97.56 144 TYR A CA 1
ATOM 1208 C C . TYR A 1 144 ? -8.071 -3.578 3.648 1.00 97.56 144 TYR A C 1
ATOM 1210 O O . TYR A 1 144 ? -7.032 -3.153 3.163 1.00 97.56 144 TYR A O 1
ATOM 1218 N N . VAL A 1 145 ? -8.278 -3.635 4.969 1.00 97.06 145 VAL A N 1
ATOM 1219 C CA . VAL A 1 145 ? -7.212 -3.379 5.952 1.00 97.06 145 VAL A CA 1
ATOM 1220 C C . VAL A 1 145 ? -6.105 -4.425 5.813 1.00 97.06 145 VAL A C 1
ATOM 1222 O O . VAL A 1 145 ? -4.934 -4.078 5.711 1.00 97.06 145 VAL A O 1
ATOM 1225 N N . THR A 1 146 ? -6.461 -5.709 5.724 1.00 96.69 146 THR A N 1
ATOM 1226 C CA . THR A 1 146 ? -5.495 -6.780 5.455 1.00 96.69 146 THR A CA 1
ATOM 1227 C C . THR A 1 146 ? -4.757 -6.538 4.137 1.00 96.69 146 THR A C 1
ATOM 1229 O O . THR A 1 146 ? -3.538 -6.679 4.082 1.00 96.69 146 THR A O 1
ATOM 1232 N N . GLU A 1 147 ? -5.475 -6.152 3.075 1.00 96.75 147 GLU A N 1
ATOM 1233 C CA . GLU A 1 147 ? -4.868 -5.832 1.777 1.00 96.75 147 GLU A CA 1
ATOM 1234 C C . GLU A 1 147 ? -3.933 -4.620 1.847 1.00 96.75 147 GLU A C 1
ATOM 1236 O O . GLU A 1 147 ? -2.854 -4.703 1.278 1.00 96.75 147 GLU A O 1
ATOM 1241 N N . LEU A 1 148 ? -4.269 -3.563 2.597 1.00 94.50 148 LEU A N 1
ATOM 1242 C CA . LEU A 1 148 ? -3.398 -2.405 2.843 1.00 94.50 148 LEU A CA 1
ATOM 1243 C C . LEU A 1 148 ? -2.059 -2.827 3.463 1.00 94.50 148 LEU A C 1
ATOM 1245 O O . LEU A 1 148 ? -0.996 -2.420 3.001 1.00 94.50 148 LEU A O 1
ATOM 1249 N N . ILE A 1 149 ? -2.099 -3.661 4.507 1.00 91.88 149 ILE A N 1
ATOM 1250 C CA . ILE A 1 149 ? -0.886 -4.128 5.193 1.00 91.88 149 ILE A CA 1
ATOM 1251 C C . ILE A 1 149 ? -0.047 -5.027 4.277 1.00 91.88 149 ILE A C 1
ATOM 1253 O O . ILE A 1 149 ? 1.178 -4.911 4.237 1.00 91.88 149 ILE A O 1
ATOM 1257 N N . VAL A 1 150 ? -0.697 -5.910 3.517 1.00 91.62 150 VAL A N 1
ATOM 1258 C CA . VAL A 1 150 ? -0.033 -6.778 2.534 1.00 91.62 150 VAL A CA 1
ATOM 1259 C C . VAL A 1 150 ? 0.592 -5.953 1.407 1.00 91.62 150 VAL A C 1
ATOM 1261 O O . VAL A 1 150 ? 1.733 -6.227 1.031 1.00 91.62 150 VAL A O 1
ATOM 1264 N N . ASP A 1 151 ? -0.119 -4.941 0.903 1.00 91.25 151 ASP A N 1
ATOM 1265 C CA . ASP A 1 151 ? 0.364 -4.013 -0.118 1.00 91.25 151 ASP A CA 1
ATOM 1266 C C . ASP A 1 151 ? 1.578 -3.233 0.355 1.00 91.25 151 ASP A C 1
ATOM 1268 O O . ASP A 1 151 ? 2.595 -3.201 -0.335 1.00 91.25 151 ASP A O 1
ATOM 1272 N N . TRP A 1 152 ? 1.536 -2.731 1.586 1.00 86.38 152 TRP A N 1
ATOM 1273 C CA . TRP A 1 152 ? 2.675 -2.074 2.205 1.00 86.38 152 TRP A CA 1
ATOM 1274 C C . TRP A 1 152 ? 3.906 -2.990 2.266 1.00 86.38 152 TRP A C 1
ATOM 1276 O O . TRP A 1 152 ? 4.982 -2.615 1.795 1.00 86.38 152 TRP A O 1
ATOM 1286 N N . VAL A 1 153 ? 3.775 -4.220 2.776 1.00 81.31 153 VAL A N 1
ATOM 1287 C CA . VAL A 1 153 ? 4.897 -5.179 2.805 1.00 81.31 153 VAL A CA 1
ATOM 1288 C C . VAL A 1 153 ? 5.420 -5.448 1.394 1.00 81.31 153 VAL A C 1
ATOM 1290 O O . VAL A 1 153 ? 6.632 -5.415 1.162 1.00 81.31 153 VAL A O 1
ATOM 1293 N N . ALA A 1 154 ? 4.521 -5.699 0.442 1.00 82.50 154 ALA A N 1
ATOM 1294 C CA . ALA A 1 154 ? 4.886 -6.000 -0.934 1.00 82.50 154 ALA A CA 1
ATOM 1295 C C . ALA A 1 154 ? 5.591 -4.826 -1.613 1.00 82.50 154 ALA A C 1
ATOM 1297 O O . ALA A 1 154 ? 6.627 -5.033 -2.244 1.00 82.50 154 ALA A O 1
ATOM 1298 N N . ALA A 1 155 ? 5.111 -3.600 -1.411 1.00 79.44 155 ALA A N 1
ATOM 1299 C CA . ALA A 1 155 ? 5.716 -2.394 -1.945 1.00 79.44 155 ALA A CA 1
ATOM 1300 C C . ALA A 1 155 ? 7.133 -2.193 -1.396 1.00 79.44 155 ALA A C 1
ATOM 1302 O O . ALA A 1 155 ? 8.042 -1.852 -2.146 1.00 79.44 155 ALA A O 1
ATOM 1303 N N . ASN A 1 156 ? 7.375 -2.484 -0.120 1.00 74.44 156 ASN A N 1
ATOM 1304 C CA . ASN A 1 156 ? 8.712 -2.342 0.461 1.00 74.44 156 ASN A CA 1
ATOM 1305 C C . ASN A 1 156 ? 9.710 -3.392 -0.038 1.00 74.44 156 ASN A C 1
ATOM 1307 O O . ASN A 1 156 ? 10.908 -3.116 -0.134 1.00 74.44 156 ASN A O 1
ATOM 1311 N N . LEU A 1 157 ? 9.220 -4.574 -0.413 1.00 70.88 157 LEU A N 1
ATOM 1312 C CA . LEU A 1 157 ? 10.021 -5.623 -1.043 1.00 70.88 157 LEU A CA 1
ATOM 1313 C C . LEU A 1 157 ? 10.220 -5.381 -2.549 1.00 70.88 157 LEU A C 1
ATOM 1315 O O . LEU A 1 157 ? 11.283 -5.692 -3.087 1.00 70.88 157 LEU A O 1
ATOM 1319 N N . ALA A 1 158 ? 9.217 -4.822 -3.231 1.00 67.94 158 ALA A N 1
ATOM 1320 C CA . ALA A 1 158 ? 9.227 -4.538 -4.666 1.00 67.94 158 ALA A CA 1
ATOM 1321 C C . ALA A 1 158 ? 9.905 -3.209 -5.025 1.00 67.94 158 ALA A C 1
ATOM 1323 O O . ALA A 1 158 ? 10.452 -3.090 -6.120 1.00 67.94 158 ALA A O 1
ATOM 1324 N N . TYR A 1 159 ? 9.912 -2.237 -4.108 1.00 65.62 159 TYR A N 1
ATOM 1325 C CA . TYR A 1 159 ? 10.441 -0.883 -4.285 1.00 65.62 159 TYR A CA 1
ATOM 1326 C C . TYR A 1 159 ? 11.383 -0.454 -3.132 1.00 65.62 159 TYR A C 1
ATOM 1328 O O . TYR A 1 159 ? 11.137 0.579 -2.509 1.00 65.62 159 TYR A O 1
ATOM 1336 N N . PRO A 1 160 ? 12.474 -1.186 -2.800 1.00 55.19 160 PRO A N 1
ATOM 1337 C CA . PRO A 1 160 ? 13.386 -0.814 -1.718 1.00 55.19 160 PRO A CA 1
ATOM 1338 C C . PRO A 1 160 ? 13.831 0.652 -1.762 1.00 55.19 160 PRO A C 1
ATOM 1340 O O . PRO A 1 160 ? 14.531 1.104 -2.673 1.00 55.19 160 PRO A O 1
ATOM 1343 N N . SER A 1 161 ? 13.445 1.383 -0.719 1.00 47.00 161 SER A N 1
ATOM 1344 C CA . SER A 1 161 ? 13.759 2.790 -0.523 1.00 47.00 161 SER A CA 1
ATOM 1345 C C . SER A 1 161 ? 15.255 2.987 -0.282 1.00 47.00 161 SER A C 1
ATOM 1347 O O . SER A 1 161 ? 15.790 2.665 0.777 1.00 47.00 161 SER A O 1
ATOM 1349 N N . GLY A 1 162 ? 15.936 3.573 -1.266 1.00 37.16 162 GLY A N 1
ATOM 1350 C CA . GLY A 1 162 ? 17.218 4.243 -1.076 1.00 37.16 162 GLY A CA 1
ATOM 1351 C C . GLY A 1 162 ? 17.148 5.630 -1.699 1.00 37.16 162 GLY A C 1
ATOM 1352 O O . GLY A 1 162 ? 17.043 5.716 -2.918 1.00 37.16 1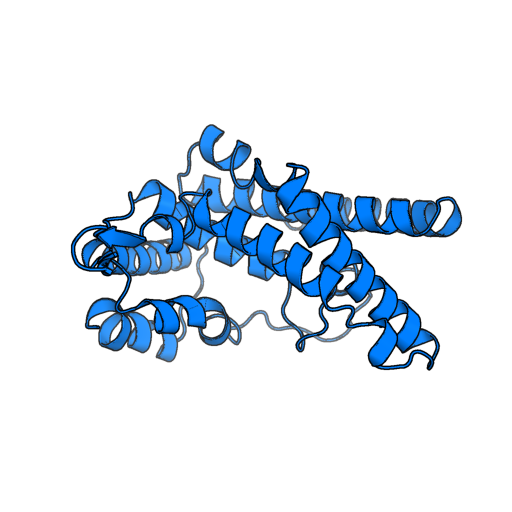62 GLY A O 1
ATOM 1353 N N . ASN A 1 163 ? 17.170 6.670 -0.854 1.00 29.27 163 ASN A N 1
ATOM 1354 C CA . ASN A 1 163 ? 17.242 8.107 -1.162 1.00 29.27 163 ASN A CA 1
ATOM 1355 C C . ASN A 1 163 ? 16.543 8.554 -2.452 1.00 29.27 163 ASN A C 1
ATOM 1357 O O . ASN A 1 163 ? 17.197 8.539 -3.484 1.00 29.27 163 ASN A O 1
ATOM 1361 N N . HIS A 1 164 ? 15.277 8.996 -2.378 1.00 31.98 164 HIS A N 1
ATOM 1362 C CA . HIS A 1 164 ? 14.578 9.962 -3.267 1.00 31.98 164 HIS A CA 1
ATOM 1363 C C . HIS A 1 164 ? 14.946 10.028 -4.777 1.00 31.98 164 HIS A C 1
ATOM 1365 O O . HIS A 1 164 ? 14.750 11.040 -5.440 1.00 31.98 164 HIS A O 1
ATOM 1371 N N . SER A 1 165 ? 15.439 8.932 -5.341 1.00 36.91 165 SER A N 1
ATOM 1372 C CA . SER A 1 165 ? 15.937 8.773 -6.714 1.00 36.91 165 SER A CA 1
ATOM 1373 C C . SER A 1 165 ? 15.757 7.327 -7.196 1.00 36.91 165 SER A C 1
ATOM 1375 O O . SER A 1 165 ? 16.330 6.911 -8.198 1.00 36.91 165 SER A O 1
ATOM 1377 N N . SER A 1 166 ? 14.980 6.532 -6.461 1.00 35.00 166 SER A N 1
ATOM 1378 C CA . SER A 1 166 ? 14.984 5.078 -6.569 1.00 35.00 166 SER A CA 1
ATOM 1379 C C . SER A 1 166 ? 14.147 4.618 -7.759 1.00 35.00 166 SER A C 1
ATOM 1381 O O . SER A 1 166 ? 12.925 4.749 -7.768 1.00 35.00 166 SER A O 1
ATOM 1383 N N . THR A 1 167 ? 14.837 4.080 -8.757 1.00 40.66 167 THR A N 1
ATOM 1384 C CA . THR A 1 167 ? 14.325 3.254 -9.850 1.00 40.66 167 THR A CA 1
ATOM 1385 C C . THR A 1 167 ? 13.329 2.186 -9.385 1.00 40.66 167 THR A C 1
ATOM 1387 O O . THR A 1 167 ? 13.395 1.758 -8.233 1.00 40.66 167 THR A O 1
ATOM 1390 N N . PRO A 1 168 ? 12.457 1.671 -10.277 1.00 42.97 168 PRO A N 1
ATOM 1391 C CA . PRO A 1 168 ? 11.796 0.391 -10.041 1.00 42.97 168 PRO A CA 1
ATOM 1392 C C . PRO A 1 168 ? 12.868 -0.659 -9.716 1.00 42.97 168 PRO A C 1
ATOM 1394 O O . PRO A 1 168 ? 13.813 -0.865 -10.485 1.00 42.97 168 PRO A O 1
ATOM 1397 N N . SER A 1 169 ? 12.784 -1.258 -8.532 1.00 46.09 169 SER A N 1
ATOM 1398 C CA . SER A 1 169 ? 13.924 -1.865 -7.836 1.00 46.09 169 SER A CA 1
ATOM 1399 C C . SER A 1 169 ? 14.474 -3.164 -8.408 1.00 46.09 169 SER A C 1
ATOM 1401 O O . SER A 1 169 ? 15.373 -3.764 -7.814 1.00 46.09 169 SER A O 1
ATOM 1403 N N . LEU A 1 170 ? 14.034 -3.575 -9.591 1.00 40.59 170 LEU A N 1
ATOM 1404 C CA . LEU A 1 170 ? 14.625 -4.715 -10.284 1.00 40.59 170 LEU A CA 1
ATOM 1405 C C . LEU A 1 170 ? 16.126 -4.506 -10.550 1.00 40.59 170 LEU A C 1
ATOM 1407 O O . LEU A 1 170 ? 16.889 -5.462 -10.557 1.00 40.59 170 LEU A O 1
ATOM 1411 N N . MET A 1 171 ? 16.591 -3.261 -10.695 1.00 36.47 171 MET A N 1
ATOM 1412 C CA . MET A 1 171 ? 17.997 -2.975 -11.009 1.00 36.47 171 MET A CA 1
ATOM 1413 C C . MET A 1 171 ? 18.927 -2.926 -9.782 1.00 36.47 171 MET A C 1
ATOM 1415 O O . MET A 1 171 ? 20.135 -3.079 -9.937 1.00 36.47 171 MET A O 1
ATOM 1419 N N . LYS A 1 172 ? 18.387 -2.729 -8.569 1.00 39.69 172 LYS A N 1
ATOM 1420 C CA . LYS A 1 172 ? 19.170 -2.628 -7.319 1.00 39.69 172 LYS A CA 1
ATOM 1421 C C . LYS A 1 172 ? 19.214 -3.942 -6.533 1.00 39.69 172 LYS A C 1
ATOM 1423 O O . LYS A 1 172 ? 20.183 -4.188 -5.830 1.00 39.69 172 LYS A O 1
ATOM 1428 N N . ILE A 1 173 ? 18.192 -4.785 -6.683 1.00 38.72 173 ILE A N 1
ATOM 1429 C CA . ILE A 1 173 ? 18.119 -6.114 -6.053 1.00 38.72 173 ILE A CA 1
ATOM 1430 C C . ILE A 1 173 ? 19.035 -7.132 -6.764 1.00 38.72 173 ILE A C 1
ATOM 1432 O O . ILE A 1 173 ? 19.409 -8.138 -6.170 1.00 38.72 173 ILE A O 1
ATOM 1436 N N . MET A 1 174 ? 19.406 -6.878 -8.024 1.00 38.59 174 MET A N 1
ATOM 1437 C CA . MET A 1 174 ? 20.009 -7.886 -8.908 1.00 38.59 174 MET A CA 1
ATOM 1438 C C . MET A 1 174 ? 21.461 -7.604 -9.330 1.00 38.59 174 MET A C 1
ATOM 1440 O O . MET A 1 174 ? 22.056 -8.421 -10.020 1.00 38.59 174 MET A O 1
ATOM 1444 N N . GLY A 1 175 ? 22.058 -6.481 -8.913 1.00 30.28 175 GLY A N 1
ATOM 1445 C CA . GLY A 1 175 ? 23.515 -6.312 -8.988 1.00 30.28 175 GLY A CA 1
ATOM 1446 C C . GLY A 1 175 ? 24.203 -7.088 -7.856 1.00 30.28 175 GLY A C 1
ATOM 1447 O O . GLY A 1 175 ? 23.566 -7.334 -6.830 1.00 30.28 175 GLY A O 1
ATOM 1448 N N . PRO A 1 176 ? 25.489 -7.466 -7.981 1.00 29.06 176 PRO A N 1
ATOM 1449 C CA . PRO A 1 176 ? 26.200 -8.127 -6.898 1.00 29.06 176 PRO A CA 1
ATOM 1450 C C . PRO A 1 176 ? 26.474 -7.103 -5.793 1.00 29.06 176 PRO A C 1
ATOM 1452 O O . PRO A 1 176 ? 27.527 -6.473 -5.748 1.00 29.06 176 PRO A O 1
ATOM 1455 N N . THR A 1 177 ? 25.518 -6.897 -4.893 1.00 33.66 177 THR A N 1
ATOM 1456 C CA . THR A 1 177 ? 25.758 -6.150 -3.661 1.00 33.66 177 THR A CA 1
ATOM 1457 C C . THR A 1 177 ? 26.368 -7.095 -2.641 1.00 33.66 177 THR A C 1
ATOM 1459 O O . THR A 1 177 ? 25.693 -7.701 -1.815 1.00 33.66 177 THR A O 1
ATOM 1462 N N . SER A 1 178 ? 27.693 -7.210 -2.713 1.00 32.88 178 SER A N 1
ATOM 1463 C CA . SER A 1 178 ? 28.517 -7.399 -1.526 1.00 32.88 178 SER A CA 1
ATOM 1464 C C . SER A 1 178 ? 28.123 -6.332 -0.508 1.00 32.88 178 SER A C 1
ATOM 1466 O O . SER A 1 178 ? 28.224 -5.151 -0.830 1.00 32.88 178 SER A O 1
ATOM 1468 N N . GLN A 1 179 ? 27.639 -6.779 0.647 1.00 29.44 179 GLN A N 1
ATOM 1469 C CA . GLN A 1 179 ? 27.460 -6.116 1.946 1.00 29.44 179 GLN A CA 1
ATOM 1470 C C . GLN A 1 179 ? 26.155 -6.669 2.533 1.00 29.44 179 GLN A C 1
ATOM 1472 O O . GLN A 1 179 ? 25.064 -6.410 2.025 1.00 29.44 179 GLN A O 1
ATOM 1477 N N . GLU A 1 180 ? 26.304 -7.483 3.577 1.00 38.41 180 GLU A N 1
ATOM 1478 C CA . GLU A 1 180 ? 25.235 -8.004 4.423 1.00 38.41 180 GLU A CA 1
ATOM 1479 C C . GLU A 1 180 ? 24.247 -6.894 4.796 1.00 38.41 180 GLU A C 1
ATOM 1481 O O . GLU A 1 180 ? 24.494 -6.083 5.685 1.00 38.41 180 GLU A O 1
ATOM 1486 N N . GLN A 1 181 ? 23.089 -6.865 4.142 1.00 37.34 181 GLN A N 1
ATOM 1487 C CA . GLN A 1 181 ? 21.934 -6.200 4.719 1.00 37.34 181 GLN A CA 1
ATOM 1488 C C . GLN A 1 181 ? 21.302 -7.198 5.669 1.00 37.34 181 GLN A C 1
ATOM 1490 O O . GLN A 1 181 ? 20.502 -8.039 5.265 1.00 37.34 181 GLN A O 1
ATOM 1495 N N . ASN A 1 182 ? 21.705 -7.112 6.933 1.00 31.67 182 ASN A N 1
ATOM 1496 C CA . ASN A 1 182 ? 20.877 -7.566 8.035 1.00 31.67 182 ASN A CA 1
ATOM 1497 C C . ASN A 1 182 ? 19.484 -6.932 7.821 1.00 31.67 182 ASN A C 1
ATOM 1499 O O . ASN A 1 182 ? 19.373 -5.707 7.903 1.00 31.67 182 ASN A O 1
ATOM 1503 N N . PRO A 1 183 ? 18.434 -7.699 7.469 1.00 39.72 183 PRO A N 1
ATOM 1504 C CA . PRO A 1 183 ? 17.109 -7.164 7.151 1.00 39.72 183 PRO A CA 1
ATOM 1505 C C . PRO A 1 183 ? 16.356 -6.765 8.429 1.00 39.72 183 PRO A C 1
ATOM 1507 O O . PRO A 1 183 ? 15.133 -6.858 8.517 1.00 39.72 183 PRO A O 1
ATOM 1510 N N . SER A 1 184 ? 17.099 -6.346 9.449 1.00 38.34 184 SER A N 1
ATOM 1511 C CA . SER A 1 184 ? 16.578 -5.812 10.681 1.00 38.34 184 SER A CA 1
ATOM 1512 C C . SER A 1 184 ? 16.071 -4.392 10.416 1.00 38.34 184 SER A C 1
ATOM 1514 O O . SER A 1 184 ? 16.848 -3.453 10.243 1.00 38.34 184 SER A O 1
ATOM 1516 N N . LEU A 1 185 ? 14.745 -4.258 10.463 1.00 41.81 185 LEU A N 1
ATOM 1517 C CA . LEU A 1 185 ? 14.097 -3.340 11.406 1.00 41.81 185 LEU A CA 1
ATOM 1518 C C . LEU A 1 185 ? 14.153 -1.812 11.116 1.00 41.81 185 LEU A C 1
ATOM 1520 O O . LEU A 1 185 ? 13.235 -1.103 11.510 1.00 41.81 185 LEU A O 1
ATOM 1524 N N . LEU A 1 186 ? 15.079 -1.288 10.298 1.00 37.16 186 LEU A N 1
ATOM 1525 C CA . LEU A 1 186 ? 15.210 0.162 10.013 1.00 37.16 186 LEU A CA 1
ATOM 1526 C C . LEU A 1 186 ? 14.111 0.763 9.094 1.00 37.16 186 LEU A C 1
ATOM 1528 O O . LEU A 1 186 ? 14.129 1.958 8.795 1.00 37.16 186 LEU A O 1
ATOM 1532 N N . ASN A 1 187 ? 13.158 -0.046 8.621 1.00 51.56 187 ASN A N 1
ATOM 1533 C CA . ASN A 1 187 ? 12.122 0.355 7.656 1.00 51.56 187 ASN A CA 1
ATOM 1534 C C . ASN A 1 187 ? 10.687 0.356 8.217 1.00 51.56 187 ASN A C 1
ATOM 1536 O O . ASN A 1 187 ? 9.798 0.879 7.550 1.00 51.56 187 ASN A O 1
ATOM 1540 N N . GLN A 1 188 ? 10.445 -0.165 9.428 1.00 54.41 188 GLN A N 1
ATOM 1541 C CA . GLN A 1 188 ? 9.082 -0.258 9.980 1.00 54.41 188 GLN A CA 1
ATOM 1542 C C . GLN A 1 188 ? 8.474 1.138 10.239 1.00 54.41 188 GLN A C 1
ATOM 1544 O O . GLN A 1 188 ? 7.362 1.423 9.801 1.00 54.41 188 GLN A O 1
ATOM 1549 N N . THR A 1 189 ? 9.238 2.055 10.844 1.00 44.78 189 THR A N 1
ATOM 1550 C CA . THR A 1 189 ? 8.787 3.412 11.219 1.00 44.78 189 THR A CA 1
ATOM 1551 C C . THR A 1 189 ? 8.787 4.408 10.054 1.00 44.78 189 THR A C 1
ATOM 1553 O O . THR A 1 189 ? 7.864 5.202 9.912 1.00 44.78 189 THR A O 1
ATOM 1556 N N . ARG A 1 190 ? 9.789 4.376 9.159 1.00 49.00 190 ARG A N 1
ATOM 1557 C CA . ARG A 1 190 ? 9.882 5.345 8.041 1.00 49.00 190 ARG A CA 1
ATOM 1558 C C . ARG A 1 190 ? 8.787 5.181 6.985 1.00 49.00 190 ARG A C 1
ATOM 1560 O O . ARG A 1 190 ? 8.460 6.155 6.312 1.00 49.00 190 ARG A O 1
ATOM 1567 N N . GLN A 1 191 ? 8.265 3.969 6.803 1.00 54.81 191 GLN A N 1
ATOM 1568 C CA . GLN A 1 191 ? 7.393 3.629 5.673 1.00 54.81 191 GLN A CA 1
ATOM 1569 C C . GLN A 1 191 ? 5.906 3.582 6.040 1.00 54.81 191 GLN A C 1
ATOM 1571 O O . GLN A 1 191 ? 5.076 3.606 5.138 1.00 54.81 191 GLN A O 1
ATOM 1576 N N . MET A 1 192 ? 5.560 3.573 7.332 1.00 66.25 192 MET A N 1
ATOM 1577 C CA . MET A 1 192 ? 4.184 3.773 7.810 1.00 66.25 192 MET A CA 1
ATOM 1578 C C . MET A 1 192 ? 3.908 5.231 8.193 1.00 66.25 192 MET A C 1
ATOM 1580 O O . MET A 1 192 ? 2.881 5.521 8.788 1.00 66.25 192 MET A O 1
ATOM 1584 N N . LYS A 1 193 ? 4.778 6.175 7.804 1.00 63.81 193 LYS A N 1
ATOM 1585 C CA . LYS A 1 193 ? 4.590 7.616 8.050 1.00 63.81 193 LYS A CA 1
ATOM 1586 C C . LYS A 1 193 ? 3.271 8.165 7.482 1.00 63.81 193 LYS A C 1
ATOM 1588 O O . LYS A 1 193 ? 2.768 9.198 7.920 1.00 63.81 193 LYS A O 1
ATOM 1593 N N . PHE A 1 194 ? 2.680 7.467 6.515 1.00 70.06 194 PHE A N 1
ATOM 1594 C CA . PHE A 1 194 ? 1.333 7.791 6.061 1.00 70.06 194 PHE A CA 1
ATOM 1595 C C . PHE A 1 194 ? 0.294 7.597 7.183 1.00 70.06 194 PHE A C 1
ATOM 1597 O O . PHE A 1 194 ? -0.604 8.418 7.292 1.00 70.06 194 PHE A O 1
ATOM 1604 N N . LEU A 1 195 ? 0.440 6.610 8.078 1.00 79.25 195 LEU A N 1
ATOM 1605 C CA . LEU A 1 195 ? -0.445 6.449 9.239 1.00 79.25 195 LEU A CA 1
ATOM 1606 C C . LEU A 1 195 ? -0.397 7.652 10.183 1.00 79.25 195 LEU A C 1
ATOM 1608 O O . LEU A 1 195 ? -1.443 8.042 10.685 1.00 79.25 195 LEU A O 1
ATOM 1612 N N . GLU A 1 196 ? 0.781 8.250 10.396 1.00 75.44 196 GLU A N 1
ATOM 1613 C CA . GLU A 1 196 ? 0.909 9.517 11.136 1.00 75.44 196 GLU A CA 1
ATOM 1614 C C . GLU A 1 196 ? 0.172 10.644 10.403 1.00 75.44 196 GLU A C 1
ATOM 1616 O O . GLU A 1 196 ? -0.591 11.393 10.996 1.00 75.44 196 GLU A O 1
ATOM 1621 N N . THR A 1 197 ? 0.375 10.743 9.087 1.00 75.75 197 THR A N 1
ATOM 1622 C CA . THR A 1 197 ? -0.205 11.814 8.258 1.00 75.75 197 THR A CA 1
ATOM 1623 C C . THR A 1 197 ? -1.732 11.746 8.211 1.00 75.75 197 THR A C 1
ATOM 1625 O O . THR A 1 197 ? -2.400 12.774 8.131 1.00 75.75 197 THR A O 1
ATOM 1628 N N . PHE A 1 198 ? -2.285 10.536 8.248 1.00 76.56 198 PHE A N 1
ATOM 1629 C CA . PHE A 1 198 ? -3.714 10.283 8.128 1.00 76.56 198 PHE A CA 1
ATOM 1630 C C . PHE A 1 198 ? -4.375 9.908 9.452 1.00 76.56 198 PHE A C 1
ATOM 1632 O O . PHE A 1 198 ? -5.554 9.570 9.416 1.00 76.56 198 PHE A O 1
ATOM 1639 N N . SER A 1 199 ? -3.686 9.954 10.602 1.00 83.25 199 SER A N 1
ATOM 1640 C CA . SER A 1 199 ? -4.241 9.443 11.866 1.00 83.25 199 SER A CA 1
ATOM 1641 C C . SER A 1 199 ? -5.628 10.016 12.136 1.00 83.25 199 SER A C 1
ATOM 1643 O O . SER A 1 199 ? -6.572 9.264 12.345 1.00 83.25 199 SER A O 1
ATOM 1645 N N . ASP A 1 200 ? -5.795 11.325 12.004 1.00 85.31 200 ASP A N 1
ATOM 1646 C CA . ASP A 1 200 ? -7.050 12.023 12.317 1.00 85.31 200 ASP A CA 1
ATOM 1647 C C . ASP A 1 200 ? -8.141 11.785 11.254 1.00 85.31 200 ASP A C 1
ATOM 1649 O O . ASP A 1 200 ? -9.322 12.067 11.456 1.00 85.31 200 ASP A O 1
ATOM 1653 N N . LEU A 1 201 ? -7.744 11.244 10.099 1.00 88.50 201 LEU A N 1
ATOM 1654 C CA . LEU A 1 201 ? -8.584 10.950 8.941 1.00 88.50 201 LEU A CA 1
ATOM 1655 C C . LEU A 1 201 ? -8.853 9.447 8.773 1.00 88.50 201 LEU A C 1
ATOM 1657 O O . LEU A 1 201 ? -9.389 9.029 7.745 1.00 88.50 201 LEU A O 1
ATOM 1661 N N . ILE A 1 202 ? -8.529 8.630 9.778 1.00 91.44 202 ILE A N 1
ATOM 1662 C CA . ILE A 1 202 ? -8.819 7.194 9.797 1.00 91.44 202 ILE A CA 1
ATOM 1663 C C . ILE A 1 202 ? -9.877 6.909 10.860 1.00 91.44 202 ILE A C 1
ATOM 1665 O O . ILE A 1 202 ? -9.776 7.327 12.009 1.00 91.44 202 ILE A O 1
ATOM 1669 N N . HIS A 1 203 ? -10.901 6.148 10.480 1.00 93.75 203 HIS A N 1
ATOM 1670 C CA . HIS A 1 203 ? -11.978 5.775 11.393 1.00 93.75 203 HIS A CA 1
ATOM 1671 C C . HIS A 1 203 ? -11.425 4.967 12.588 1.00 93.75 203 HIS A C 1
ATOM 1673 O O . HIS A 1 203 ? -10.639 4.048 12.352 1.00 93.75 203 HIS A O 1
ATOM 1679 N N . PRO A 1 204 ? -11.862 5.204 13.843 1.00 92.88 204 PRO A N 1
ATOM 1680 C CA . PRO A 1 204 ? -11.274 4.565 15.029 1.00 92.88 204 PRO A CA 1
ATOM 1681 C C . PRO A 1 204 ? -11.207 3.034 14.958 1.00 92.88 204 PRO A C 1
ATOM 1683 O O . PRO A 1 204 ? -10.176 2.426 15.221 1.00 92.88 204 PRO A O 1
ATOM 1686 N N . GLU A 1 205 ? -12.279 2.388 14.495 1.00 94.62 205 GLU A N 1
ATOM 1687 C CA . GLU A 1 205 ? -12.278 0.929 14.316 1.00 94.62 205 GLU A CA 1
ATOM 1688 C C . GLU A 1 205 ? -11.315 0.459 13.209 1.00 94.62 205 GLU A C 1
ATOM 1690 O O . GLU A 1 205 ? -10.734 -0.618 13.302 1.00 94.62 205 GLU A O 1
ATOM 1695 N N . THR A 1 206 ? -11.096 1.270 12.168 1.00 95.75 206 THR A N 1
ATOM 1696 C CA . THR A 1 206 ? -10.084 0.975 11.144 1.00 95.75 206 THR A CA 1
ATOM 1697 C C . THR A 1 206 ? -8.684 1.019 11.750 1.00 95.75 206 THR A C 1
ATOM 1699 O O . THR A 1 206 ? -7.874 0.156 11.429 1.00 95.75 206 THR A O 1
ATOM 1702 N N . LYS A 1 207 ? -8.399 1.969 12.653 1.00 93.94 207 LYS A N 1
ATOM 1703 C CA . LYS A 1 207 ? -7.111 2.040 13.362 1.00 93.94 207 LYS A CA 1
ATOM 1704 C C . LYS A 1 207 ? -6.852 0.787 14.186 1.00 93.94 207 LYS A C 1
ATOM 1706 O O . LYS A 1 207 ? -5.773 0.206 14.092 1.00 93.94 207 LYS A O 1
ATOM 1711 N N . GLN A 1 208 ? -7.869 0.340 14.921 1.00 94.75 208 GLN A N 1
ATOM 1712 C CA . GLN A 1 208 ? -7.800 -0.898 15.691 1.00 94.75 208 GLN A CA 1
ATOM 1713 C C . GLN A 1 208 ? -7.516 -2.102 14.782 1.00 94.75 208 GLN A C 1
ATOM 1715 O O . GLN A 1 208 ? -6.589 -2.863 15.045 1.00 94.75 208 GLN A O 1
ATOM 1720 N N . ASN A 1 209 ? -8.240 -2.223 13.664 1.00 96.38 209 ASN A N 1
ATOM 1721 C CA . ASN A 1 209 ? -8.007 -3.289 12.687 1.00 96.38 209 ASN A CA 1
ATOM 1722 C C . ASN A 1 209 ? -6.590 -3.228 12.087 1.00 96.38 209 ASN A C 1
ATOM 1724 O O . ASN A 1 209 ? -5.967 -4.266 11.900 1.00 96.38 209 ASN A O 1
ATOM 1728 N N . ILE A 1 210 ? -6.059 -2.034 11.792 1.00 94.12 210 ILE A N 1
ATOM 1729 C CA . ILE A 1 210 ? -4.685 -1.853 11.289 1.00 94.12 210 ILE A CA 1
ATOM 1730 C C . ILE A 1 210 ? -3.675 -2.382 12.309 1.00 94.12 210 ILE A C 1
ATOM 1732 O O . ILE A 1 210 ? -2.793 -3.160 11.947 1.00 94.12 210 ILE A O 1
ATOM 1736 N N . HIS A 1 211 ? -3.817 -1.997 13.578 1.00 92.81 211 HIS A N 1
ATOM 1737 C CA . HIS A 1 211 ? -2.950 -2.473 14.652 1.00 92.81 211 HIS A CA 1
ATOM 1738 C C . HIS A 1 211 ? -3.003 -4.002 14.789 1.00 92.81 211 HIS A C 1
ATOM 1740 O O . HIS A 1 211 ? -1.965 -4.667 14.756 1.00 92.81 211 HIS A O 1
ATOM 1746 N N . GLU A 1 212 ? -4.206 -4.575 14.862 1.00 94.88 212 GLU A N 1
ATOM 1747 C CA . GLU A 1 212 ? -4.401 -6.023 14.975 1.00 94.88 212 GLU A CA 1
ATOM 1748 C C . GLU A 1 212 ? -3.806 -6.785 13.785 1.00 94.88 212 GLU A C 1
ATOM 1750 O O . GLU A 1 212 ? -3.157 -7.815 13.975 1.00 94.88 212 GLU A O 1
ATOM 1755 N N . GLU A 1 213 ? -3.953 -6.262 12.566 1.00 94.81 213 GLU A N 1
ATOM 1756 C CA . GLU A 1 213 ? -3.419 -6.881 11.353 1.00 94.81 213 GLU A CA 1
ATOM 1757 C C . GLU A 1 213 ? -1.891 -6.790 11.258 1.00 94.81 213 GLU A C 1
ATOM 1759 O O . GLU A 1 213 ? -1.259 -7.747 10.805 1.00 94.81 213 GLU A O 1
ATOM 1764 N N . ILE A 1 214 ? -1.272 -5.704 11.736 1.00 91.50 214 ILE A N 1
ATOM 1765 C CA . ILE A 1 214 ? 0.193 -5.583 11.847 1.00 91.50 214 ILE A CA 1
ATOM 1766 C C . ILE A 1 214 ? 0.741 -6.595 12.861 1.00 91.50 214 ILE A C 1
ATOM 1768 O O . ILE A 1 214 ? 1.721 -7.293 12.588 1.00 91.50 214 ILE A O 1
ATOM 1772 N N . VAL A 1 215 ? 0.087 -6.729 14.016 1.00 91.31 215 VAL A N 1
ATOM 1773 C CA . VAL A 1 215 ? 0.454 -7.725 15.032 1.00 91.31 215 VAL A CA 1
ATOM 1774 C C . VAL A 1 215 ? 0.225 -9.148 14.511 1.00 91.31 215 VAL A C 1
ATOM 1776 O O . VAL A 1 215 ? 1.016 -10.055 14.772 1.00 91.31 215 VAL A O 1
ATOM 1779 N N . ARG A 1 216 ? -0.838 -9.383 13.739 1.00 93.88 216 ARG A N 1
ATOM 1780 C CA . ARG A 1 216 ? -1.077 -10.682 13.103 1.00 93.88 216 ARG A CA 1
ATOM 1781 C C . ARG A 1 216 ? -0.005 -11.002 12.065 1.00 93.88 216 ARG A C 1
ATOM 1783 O O . ARG A 1 216 ? 0.496 -12.126 12.056 1.00 93.88 216 ARG A O 1
ATOM 1790 N N . LEU A 1 217 ? 0.380 -10.028 11.240 1.00 88.38 217 LEU A N 1
ATOM 1791 C CA . LEU A 1 217 ? 1.459 -10.153 10.262 1.00 88.38 217 LEU A CA 1
ATOM 1792 C C . LEU A 1 217 ? 2.768 -10.583 10.944 1.00 88.38 217 LEU A C 1
ATOM 1794 O O . LEU A 1 217 ? 3.391 -11.553 10.508 1.00 88.38 217 LEU A O 1
ATOM 1798 N N . SER A 1 218 ? 3.155 -9.927 12.043 1.00 85.06 218 SER A N 1
ATOM 1799 C CA . SER A 1 218 ? 4.391 -10.255 12.770 1.00 85.06 218 SER A CA 1
ATOM 1800 C C . SER A 1 218 ? 4.399 -11.693 13.299 1.00 85.06 218 SER A C 1
ATOM 1802 O O . SER A 1 218 ? 5.402 -12.398 13.171 1.00 85.06 218 SER A O 1
ATOM 1804 N N . ARG A 1 219 ? 3.251 -12.193 13.775 1.00 88.81 219 ARG A N 1
ATOM 1805 C CA . ARG A 1 219 ? 3.081 -13.594 14.201 1.00 88.81 219 ARG A CA 1
ATOM 1806 C C . ARG A 1 219 ? 3.153 -14.581 13.035 1.00 88.81 219 ARG A C 1
ATOM 1808 O O . ARG A 1 219 ? 3.842 -15.595 13.144 1.00 88.81 219 ARG A O 1
ATOM 1815 N N . VAL A 1 220 ? 2.457 -14.303 11.927 1.00 84.12 220 VAL A N 1
ATOM 1816 C CA . VAL A 1 220 ? 2.426 -15.179 10.736 1.00 84.12 220 VAL A CA 1
ATOM 1817 C C . VAL A 1 220 ? 3.825 -15.331 10.137 1.00 84.12 220 VAL A C 1
ATOM 1819 O O . VAL A 1 220 ? 4.235 -16.442 9.798 1.00 84.12 220 VAL A O 1
ATOM 1822 N N . PHE A 1 221 ? 4.579 -14.234 10.057 1.00 82.94 221 PHE A N 1
ATOM 1823 C CA . PHE A 1 221 ? 5.910 -14.199 9.448 1.00 82.94 221 PHE A CA 1
ATOM 1824 C C . PHE A 1 221 ? 7.066 -14.316 10.451 1.00 82.94 221 PHE A C 1
ATOM 1826 O O . PHE A 1 221 ? 8.221 -14.356 10.032 1.00 82.94 221 PHE A O 1
ATOM 1833 N N . ARG A 1 222 ? 6.762 -14.445 11.749 1.00 82.19 222 ARG A N 1
ATOM 1834 C CA . ARG A 1 222 ? 7.715 -14.664 12.850 1.00 82.19 222 ARG A CA 1
ATOM 1835 C C . ARG A 1 222 ? 8.836 -13.623 12.896 1.00 82.19 222 ARG A C 1
ATOM 1837 O O . ARG A 1 222 ? 10.012 -13.978 12.940 1.00 82.19 222 ARG A O 1
ATOM 1844 N N . PHE A 1 223 ? 8.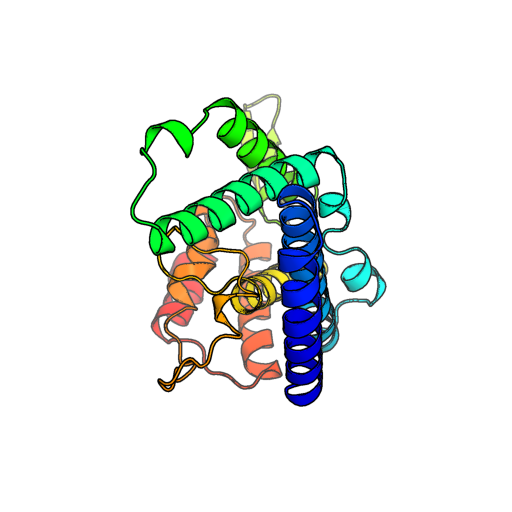462 -12.349 12.886 1.00 80.19 223 PHE A N 1
ATOM 1845 C CA . PHE A 1 223 ? 9.389 -11.242 13.112 1.00 80.19 223 PHE A CA 1
ATOM 1846 C C . PHE A 1 223 ? 8.932 -10.387 14.292 1.00 80.19 223 PHE A C 1
ATOM 1848 O O . PHE A 1 223 ? 7.756 -10.383 14.650 1.00 80.19 223 PHE A O 1
ATOM 1855 N N . GLU A 1 224 ? 9.869 -9.661 14.892 1.00 80.94 224 GLU A N 1
ATOM 1856 C CA . GLU A 1 224 ? 9.589 -8.755 16.002 1.00 80.94 224 GLU A CA 1
ATOM 1857 C C . GLU A 1 224 ? 9.275 -7.347 15.482 1.00 80.94 224 GLU A C 1
ATOM 1859 O O . GLU A 1 224 ? 9.880 -6.862 14.519 1.00 80.94 224 GLU A O 1
ATOM 1864 N N . LEU A 1 225 ? 8.287 -6.702 16.103 1.00 82.50 225 LEU A N 1
ATOM 1865 C CA . LEU A 1 225 ? 7.991 -5.294 15.861 1.00 82.50 225 LEU A CA 1
ATOM 1866 C C . LEU A 1 225 ? 8.929 -4.443 16.715 1.00 82.50 225 LEU A C 1
ATOM 1868 O O . LEU A 1 225 ? 9.150 -4.761 17.884 1.00 82.50 225 LEU A O 1
ATOM 1872 N N . GLU A 1 226 ? 9.453 -3.360 16.143 1.00 83.38 226 GLU A N 1
ATOM 1873 C CA . GLU A 1 226 ? 10.262 -2.402 16.899 1.00 83.38 226 GLU A CA 1
ATOM 1874 C C . GLU A 1 226 ? 9.487 -1.881 18.113 1.00 83.38 226 GLU A C 1
ATOM 1876 O O . GLU A 1 226 ? 8.358 -1.413 17.938 1.00 83.38 226 GLU A O 1
ATOM 1881 N N . PRO A 1 227 ? 10.083 -1.838 19.318 1.00 83.00 227 PRO A N 1
ATOM 1882 C CA . PRO A 1 227 ? 9.418 -1.276 20.492 1.00 83.00 227 PRO A CA 1
ATOM 1883 C C . PRO A 1 227 ? 8.921 0.160 20.275 1.00 83.00 227 PRO A C 1
ATOM 1885 O O . PRO A 1 227 ? 7.848 0.527 20.744 1.00 83.00 227 PRO A O 1
ATOM 1888 N N . THR A 1 228 ? 9.668 0.970 19.515 1.00 83.81 228 THR A N 1
ATOM 1889 C CA . THR A 1 228 ? 9.269 2.343 19.162 1.00 83.81 228 THR A CA 1
ATOM 1890 C C . THR A 1 228 ? 8.038 2.379 18.258 1.00 83.81 228 THR A C 1
ATOM 1892 O O . THR A 1 228 ? 7.182 3.243 18.422 1.00 83.81 228 THR A O 1
ATOM 1895 N N . PHE A 1 229 ? 7.916 1.423 17.337 1.00 82.62 229 PHE A N 1
ATOM 1896 C CA . PHE A 1 229 ? 6.767 1.311 16.445 1.00 82.62 229 PHE A CA 1
ATOM 1897 C C . PHE A 1 229 ? 5.535 0.761 17.168 1.00 82.62 229 PHE A C 1
ATOM 1899 O O . PHE A 1 229 ? 4.436 1.262 16.955 1.00 82.62 229 PHE A O 1
ATOM 1906 N N . VAL A 1 230 ? 5.715 -0.212 18.067 1.00 84.44 230 VAL A N 1
ATOM 1907 C CA . VAL A 1 230 ? 4.640 -0.690 18.951 1.00 84.44 230 VAL A CA 1
ATOM 1908 C C . VAL A 1 230 ? 4.107 0.460 19.805 1.00 84.44 230 VAL A C 1
ATOM 1910 O O . VAL A 1 230 ? 2.902 0.689 19.821 1.00 84.44 230 VAL A O 1
ATOM 1913 N N . ASN A 1 231 ? 4.994 1.249 20.422 1.00 85.88 231 ASN A N 1
ATOM 1914 C CA . ASN A 1 231 ? 4.592 2.421 21.200 1.00 85.88 231 ASN A CA 1
ATOM 1915 C C . ASN A 1 231 ? 3.787 3.428 20.365 1.00 85.88 231 ASN A C 1
ATOM 1917 O O . ASN A 1 231 ? 2.763 3.916 20.833 1.00 85.88 231 ASN A O 1
ATOM 1921 N N . PHE A 1 232 ? 4.227 3.717 19.137 1.00 86.19 232 PHE A N 1
ATOM 1922 C CA . PHE A 1 232 ? 3.475 4.573 18.220 1.00 86.19 232 PHE A CA 1
ATOM 1923 C C . PHE A 1 232 ? 2.072 4.010 17.947 1.00 86.19 232 PHE A C 1
ATOM 1925 O O . PHE A 1 232 ? 1.086 4.733 18.073 1.00 86.19 232 PHE A O 1
ATOM 1932 N N . LEU A 1 233 ? 1.960 2.722 17.604 1.00 84.62 233 LEU A N 1
ATOM 1933 C CA . LEU A 1 233 ? 0.667 2.108 17.300 1.00 84.62 233 LEU A CA 1
ATOM 1934 C C . LEU A 1 233 ? -0.292 2.170 18.497 1.00 84.62 233 LEU A C 1
ATOM 1936 O O . LEU A 1 233 ? -1.454 2.528 18.322 1.00 84.62 233 LEU A O 1
ATOM 1940 N N . GLU A 1 234 ? 0.196 1.851 19.695 1.00 86.88 234 GLU A N 1
ATOM 1941 C CA . GLU A 1 234 ? -0.627 1.733 20.902 1.00 86.88 234 GLU A CA 1
ATOM 1942 C C . GLU A 1 234 ? -0.979 3.086 21.533 1.00 86.88 234 GLU A C 1
ATOM 1944 O O . GLU A 1 234 ? -2.114 3.275 21.970 1.00 86.88 234 GLU A O 1
ATOM 1949 N N . ASN A 1 235 ? -0.034 4.031 21.572 1.00 85.25 235 ASN A N 1
ATOM 1950 C CA . ASN A 1 235 ? -0.167 5.253 22.372 1.00 85.25 235 ASN A CA 1
ATOM 1951 C C . ASN A 1 235 ? -0.398 6.524 21.547 1.00 85.25 235 ASN A C 1
ATOM 1953 O O . ASN A 1 235 ? -0.879 7.512 22.096 1.00 85.25 235 ASN A O 1
ATOM 1957 N N . GLU A 1 236 ? -0.072 6.517 20.254 1.00 84.25 236 GLU A N 1
ATOM 1958 C CA . GLU A 1 236 ? -0.208 7.695 19.388 1.00 84.25 236 GLU A CA 1
ATOM 1959 C C . GLU A 1 236 ? -1.281 7.459 18.323 1.00 84.25 236 GLU A C 1
ATOM 1961 O O . GLU A 1 236 ? -2.262 8.193 18.242 1.00 84.25 236 GLU A O 1
ATOM 1966 N N . PHE A 1 237 ? -1.152 6.387 17.542 1.00 84.62 237 PHE A N 1
ATOM 1967 C CA . PHE A 1 237 ? -2.014 6.131 16.394 1.00 84.62 237 PHE A CA 1
ATOM 1968 C C . PHE A 1 237 ? -3.461 5.818 16.783 1.00 84.62 237 PHE A C 1
ATOM 1970 O O . PHE A 1 237 ? -4.371 6.464 16.262 1.00 84.62 237 PHE A O 1
ATOM 1977 N N . ILE A 1 238 ? -3.677 4.844 17.678 1.00 84.50 238 ILE A N 1
ATOM 1978 C CA . ILE A 1 238 ? -5.019 4.423 18.124 1.00 84.50 238 ILE A CA 1
ATOM 1979 C C . ILE A 1 238 ? -5.741 5.539 18.895 1.00 84.50 238 ILE A C 1
ATOM 1981 O O . ILE A 1 238 ? -6.968 5.608 18.841 1.00 84.50 238 ILE A O 1
ATOM 1985 N N . VAL A 1 239 ? -4.990 6.385 19.607 1.00 80.31 239 VAL A N 1
ATOM 1986 C CA . VAL A 1 239 ? -5.527 7.404 20.526 1.00 80.31 239 VAL A CA 1
ATOM 1987 C C . VAL A 1 239 ? -5.844 8.732 19.827 1.00 80.31 239 VAL A C 1
ATOM 1989 O O . VAL A 1 239 ? -6.731 9.446 20.296 1.00 80.31 239 VAL A O 1
ATOM 1992 N N . ALA A 1 240 ? -5.141 9.060 18.736 1.00 74.00 240 ALA A N 1
ATOM 1993 C CA . ALA A 1 240 ? -5.446 10.214 17.879 1.00 74.00 240 ALA A CA 1
ATOM 1994 C C . ALA A 1 240 ? -6.862 10.137 17.278 1.00 74.00 240 ALA A C 1
ATOM 1996 O O . ALA A 1 240 ? -7.438 11.194 16.957 1.00 74.00 240 ALA A O 1
#

InterPro domains:
  IPR043721 Family of unknown function DUF5662 [PF18907] (34-212)

Secondary structure (DSSP, 8-state):
-HHHHHHHHHHHHHHHHHHHHHS-HHHHHHHHHHHHHHHHHHHHHHH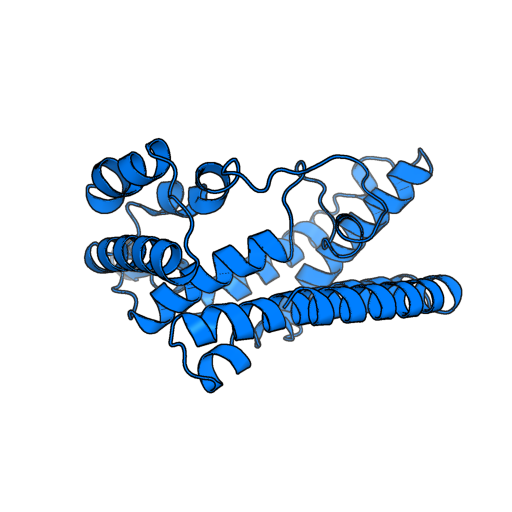HHHTT--HHHHHHTTGGGGSHHHHHHHHHHHHHHHHHHHHHTTT---TTTT--HHHHHHHHHHHHHHHHH-TTSSGGGEEE-TTT--EEEPPPPHHHHHHHHHHHHHHHHHS---TT----THHHHSS---S-----STTHHHHSHHHHHTGGGS-HHHHHHHHHHHHHHHHHHT-PPPHHHHHIIIIIITT-

Organism: Naegleria lovaniensis (NCBI:txid51637)

Foldseek 3Di:
DVVVVVVLLVVLVVVLVCCVVPHDPLVSLLSLLVSLVVQLLVLLCVLVVLLVADPVCSVCQQPVCPPPQQVLLSSLVQSLLVVVVVCVVVVDDDPVVSDDPVSVVSVVRNVCVRQCPGLLHQNVQWDADPVPRDIDGHDRDLSSLLSVVSSLVSCCVQFPDDPPSGHRCSPVVNDPDDDDPPVDDPCLPVSVVVLVVCLVRHDLVSLVSNLVSVVVSCVSVVHDHDPVNNCCSPPPRNVD